Protein AF-A0A8C5NUH7-F1 (afdb_monomer_lite)

Foldseek 3Di:
DDDDDDDDDDDDDDDPPPPPDPPPPPPPVPDLLLPDDLCPDPQNVVLVVCVVVVVDPPVVSVVSSVVVVVVSVVVNVVVVVVVVVVVVVVVVVVVVVVVVVVVVVVVPDDPPDPDPVNVVVVVVVVVVVVVVVVVVVVVVVVVVVVVVVVVVVVVVVVVVPPDDPVVVVVVVVVVVVVVVVVVVVVVVVVVVVVVVVVVVVVVVVVVVVVVVVVVVVVVVVVVVVVVVVVVVVVVVVVVVVVVVVVVVVVVVVVVVVVVVVVVVVVVVVVVVVVVVVVVVVVVVVVVVVVVVVVVVVVVVVVVVVVVVVVVVVVVVVVVVVVVVVVVVVVVVPPPDDD

Radius of gyration: 96.92 Å; chains: 1; bounding box: 195×81×265 Å

pLDDT: mean 84.75, std 18.51, range [33.38, 98.69]

Organism: Jaculus jaculus (NCBI:txid51337)

Secondary structure (DSSP, 8-state):
--------------------------------GGG--GGGSHHHHHHHHHHHTTSS-HHHHHHHHHHHHHHHHHHHHHHHHHHHHHHHHHHHHHHHHHHHHHHHHHHT-------HHHHHHHHHHHHHHHHHHHHHHHHHHHHHHHHHHHHHHHHHHHHHHSPPHHHHHHHHHHHHHHHHHHHHHHHHHHHHHHHHHHHHHHHHHHHHHHHHHHHHHHHHHHHHHHHHHHHHHHHHHHHHHHHHHHHHHHHHHHHHHHHHHHHHHHHHHHHHHHHHHHHHHHHHHHHHHHHHHHHHHHHHHHHHHHHHHHHHHHHHHHHHHHHHHHHHHHTTTSSS--

Structure (mmCIF, N/CA/C/O backbone):
data_AF-A0A8C5NUH7-F1
#
_entry.id   AF-A0A8C5NUH7-F1
#
loop_
_atom_site.group_PDB
_atom_site.id
_atom_site.type_symbol
_atom_site.label_atom_id
_atom_site.label_alt_id
_atom_site.label_comp_id
_atom_site.label_asym_id
_atom_site.label_entity_id
_atom_site.label_seq_id
_atom_site.pdbx_PDB_ins_code
_atom_site.Cartn_x
_atom_site.Cartn_y
_atom_site.Cartn_z
_atom_site.occupancy
_atom_site.B_iso_or_equiv
_atom_site.auth_seq_id
_atom_site.auth_comp_id
_atom_site.auth_asym_id
_atom_site.auth_atom_id
_atom_site.pdbx_PDB_model_num
ATOM 1 N N . MET A 1 1 ? -2.726 -20.040 102.439 1.00 45.94 1 MET A N 1
ATOM 2 C CA . MET A 1 1 ? -2.794 -19.223 101.218 1.00 45.94 1 MET A CA 1
ATOM 3 C C . MET A 1 1 ? -3.930 -18.245 101.456 1.00 45.94 1 MET A C 1
ATOM 5 O O . MET A 1 1 ? -5.067 -18.562 101.140 1.00 45.94 1 MET A O 1
ATOM 9 N N . GLU A 1 2 ? -3.736 -17.237 102.312 1.00 37.62 2 GLU A N 1
ATOM 10 C CA . GLU A 1 2 ? -2.794 -16.104 102.116 1.00 37.62 2 GLU A CA 1
ATOM 11 C C . GLU A 1 2 ? -3.081 -15.463 100.748 1.00 37.62 2 GLU A C 1
ATOM 13 O O . GLU A 1 2 ? -3.094 -16.167 99.745 1.00 37.62 2 GLU A O 1
ATOM 18 N N . ASP A 1 3 ? -3.327 -14.172 100.595 1.00 36.41 3 ASP A N 1
ATOM 19 C CA . ASP A 1 3 ? -3.172 -13.043 101.505 1.00 36.41 3 ASP A CA 1
ATOM 20 C C . ASP A 1 3 ? -3.821 -11.828 100.797 1.00 36.41 3 ASP A C 1
ATOM 22 O O . ASP A 1 3 ? -3.858 -11.783 99.570 1.00 36.41 3 ASP A O 1
ATOM 26 N N . SER A 1 4 ? -4.481 -10.935 101.542 1.00 37.41 4 SER A N 1
ATOM 27 C CA . SER A 1 4 ? -3.961 -9.587 101.858 1.00 37.41 4 SER A CA 1
ATOM 28 C C . SER A 1 4 ? -4.344 -8.555 100.775 1.00 37.41 4 SER A C 1
ATOM 30 O O . SER A 1 4 ? -3.890 -8.623 99.640 1.00 37.41 4 SER A O 1
ATOM 32 N N . ASN A 1 5 ? -5.393 -7.759 101.012 1.00 38.44 5 ASN A N 1
ATOM 33 C CA . ASN A 1 5 ? -5.427 -6.488 101.773 1.00 38.44 5 ASN A CA 1
ATOM 34 C C . ASN A 1 5 ? -5.249 -5.298 100.815 1.00 38.44 5 ASN A C 1
ATOM 36 O O . ASN A 1 5 ? -4.296 -5.244 100.048 1.00 38.44 5 ASN A O 1
ATOM 40 N N . THR A 1 6 ? -6.319 -4.522 100.634 1.00 34.53 6 THR A N 1
ATOM 41 C CA . THR A 1 6 ? -6.622 -3.233 101.301 1.00 34.53 6 THR A CA 1
ATOM 42 C C . THR A 1 6 ? -5.971 -2.065 100.596 1.00 34.53 6 THR A C 1
ATOM 44 O O . THR A 1 6 ? -4.759 -2.054 100.428 1.00 34.53 6 THR A O 1
ATOM 47 N N . ASP A 1 7 ? -6.814 -1.099 100.239 1.00 34.81 7 ASP A N 1
ATOM 48 C CA . ASP A 1 7 ? -6.758 0.312 100.657 1.00 34.81 7 ASP A CA 1
ATOM 49 C C . ASP A 1 7 ? -7.167 1.221 99.502 1.00 34.81 7 ASP A C 1
ATOM 51 O O . ASP A 1 7 ? -6.790 0.981 98.361 1.00 34.81 7 ASP A O 1
ATOM 55 N N . THR A 1 8 ? -7.906 2.307 99.669 1.00 34.53 8 THR A N 1
ATOM 56 C CA . THR A 1 8 ? -8.805 2.886 100.685 1.00 34.53 8 THR A CA 1
ATOM 57 C C . THR A 1 8 ? -9.448 4.060 99.921 1.00 34.53 8 THR A C 1
ATOM 59 O O . THR A 1 8 ? -8.868 4.506 98.936 1.00 34.53 8 THR A O 1
ATOM 62 N N . GLU A 1 9 ? -10.565 4.601 100.424 1.00 33.91 9 GLU A N 1
ATOM 63 C CA . GLU A 1 9 ? -10.919 6.037 100.325 1.00 33.91 9 GLU A CA 1
ATOM 64 C C . GLU A 1 9 ? -11.124 6.643 98.905 1.00 33.91 9 GLU A C 1
ATOM 66 O O . GLU A 1 9 ? -10.276 6.581 98.030 1.00 33.91 9 GLU A O 1
ATOM 71 N N . LYS A 1 10 ? -12.199 7.351 98.563 1.00 34.75 10 LYS A N 1
ATOM 72 C CA . LYS A 1 10 ? -13.024 8.295 99.321 1.00 34.75 10 LYS A CA 1
ATOM 73 C C . LYS A 1 10 ? -14.224 8.670 98.437 1.00 34.75 10 LYS A C 1
ATOM 75 O O . LYS A 1 10 ? -14.074 8.780 97.222 1.00 34.75 10 LYS A O 1
ATOM 80 N N . GLU A 1 11 ? -15.384 8.855 99.057 1.00 38.62 11 GLU A N 1
ATOM 81 C CA . GLU A 1 11 ? -16.505 9.621 98.504 1.00 38.62 11 GLU A CA 1
ATOM 82 C C . GLU A 1 11 ? -16.036 11.042 98.183 1.00 38.62 11 GLU A C 1
ATOM 84 O O . GLU A 1 11 ? -15.320 11.589 99.014 1.00 38.62 11 GLU A O 1
ATOM 89 N N . GLU A 1 12 ? -16.471 11.626 97.063 1.00 33.38 12 GLU A N 1
ATOM 90 C CA . GLU A 1 12 ? -17.045 12.980 97.024 1.00 33.38 12 GLU A CA 1
ATOM 91 C C . GLU A 1 12 ? -18.089 13.016 95.891 1.00 33.38 12 GLU A C 1
ATOM 93 O O . GLU A 1 12 ? -17.820 12.628 94.751 1.00 33.38 12 GLU A O 1
ATOM 98 N N . GLU A 1 13 ? -19.316 13.397 96.252 1.00 39.12 13 GLU A N 1
ATOM 99 C CA . GLU A 1 13 ? -20.317 13.913 95.324 1.00 39.12 13 GLU A CA 1
ATOM 100 C C . GLU A 1 13 ? -19.759 15.194 94.705 1.00 39.12 13 GLU A C 1
ATOM 102 O O . GLU A 1 13 ? -19.325 16.070 95.444 1.00 39.12 13 GLU A O 1
ATOM 107 N N . ASP A 1 14 ? -19.827 15.338 93.385 1.00 33.84 14 ASP A N 1
ATOM 108 C CA . ASP A 1 14 ? -19.847 16.669 92.791 1.00 33.84 14 ASP A CA 1
ATOM 109 C C . ASP A 1 14 ? -20.706 16.673 91.528 1.00 33.84 14 ASP A C 1
ATOM 111 O O . ASP A 1 14 ? -20.535 15.887 90.592 1.00 33.84 14 ASP A O 1
ATOM 115 N N . GLU A 1 15 ? -21.693 17.565 91.563 1.00 39.12 15 GLU A N 1
ATOM 116 C CA . GLU A 1 15 ? -22.580 17.933 90.475 1.00 39.12 15 GLU A CA 1
ATOM 117 C C . GLU A 1 15 ? -21.756 18.399 89.271 1.00 39.12 15 GLU A C 1
ATOM 119 O O . GLU A 1 15 ? -21.342 19.559 89.186 1.00 39.12 15 GLU A O 1
ATOM 124 N N . GLU A 1 16 ? -21.555 17.523 88.289 1.00 37.03 16 GLU A N 1
ATOM 125 C CA . GLU A 1 16 ? -20.981 17.937 87.015 1.00 37.03 16 GLU A CA 1
ATOM 126 C C . GLU A 1 16 ? -22.065 18.658 86.200 1.00 37.03 16 GLU A C 1
ATOM 128 O O . GLU A 1 16 ? -22.757 18.105 85.342 1.00 37.03 16 GLU A O 1
ATOM 133 N N . LYS A 1 17 ? -22.230 19.948 86.520 1.00 38.00 17 LYS A N 1
ATOM 134 C CA . LYS A 1 17 ? -22.726 20.962 85.595 1.00 38.00 17 LYS A CA 1
ATOM 135 C C . LYS A 1 17 ? -21.924 20.815 84.309 1.00 38.00 17 LYS A C 1
ATOM 137 O O . LYS A 1 17 ? -20.798 21.294 84.211 1.00 38.00 17 LYS A O 1
ATOM 142 N N . THR A 1 18 ? -22.502 20.167 83.305 1.00 34.12 18 THR A N 1
ATOM 143 C CA . THR A 1 18 ? -22.013 20.303 81.938 1.00 34.12 18 THR A CA 1
ATOM 144 C C . THR A 1 18 ? -22.311 21.726 81.492 1.00 34.12 18 THR A C 1
ATOM 146 O O . THR A 1 18 ? -23.368 22.012 80.927 1.00 34.12 18 THR A O 1
ATOM 149 N N . ASP A 1 19 ? -21.371 22.617 81.800 1.00 36.16 19 ASP A N 1
ATOM 150 C CA . ASP A 1 19 ? -21.163 23.890 81.133 1.00 36.16 19 ASP A CA 1
ATOM 151 C C . ASP A 1 19 ? -21.037 23.601 79.635 1.00 36.16 19 ASP A C 1
ATOM 153 O O . ASP A 1 19 ? -19.973 23.252 79.120 1.00 36.16 19 ASP A O 1
ATOM 157 N N . ILE A 1 20 ? -22.155 23.705 78.916 1.00 42.84 20 ILE A N 1
ATOM 158 C CA . ILE A 1 20 ? -22.116 23.843 77.467 1.00 42.84 20 ILE A CA 1
ATOM 159 C C . ILE A 1 20 ? -21.407 25.180 77.234 1.00 42.84 20 ILE A C 1
ATOM 161 O O . ILE A 1 20 ? -21.936 26.215 77.653 1.00 42.84 20 ILE A O 1
ATOM 165 N N . PRO A 1 21 ? -20.212 25.199 76.617 1.00 40.91 21 PRO A N 1
ATOM 166 C CA . PRO A 1 21 ? -19.517 26.449 76.369 1.00 40.91 21 PRO A CA 1
ATOM 167 C C . PRO A 1 21 ? -20.448 27.345 75.545 1.00 40.91 21 PRO A C 1
ATOM 169 O O . PRO A 1 21 ? -21.050 26.851 74.583 1.00 40.91 21 PRO A O 1
ATOM 172 N N . PRO A 1 22 ? -20.604 28.637 75.893 1.00 43.34 22 PRO A N 1
ATOM 173 C CA . PRO A 1 22 ? -21.410 29.533 75.088 1.00 43.34 22 PRO A CA 1
ATOM 174 C C . PRO A 1 22 ? -20.815 29.496 73.687 1.00 43.34 22 PRO A C 1
ATOM 176 O O . PRO A 1 22 ? -19.633 29.803 73.505 1.00 43.34 22 PRO A O 1
ATOM 179 N N . ALA A 1 23 ? -21.621 29.035 72.724 1.00 37.88 23 ALA A N 1
ATOM 180 C CA . ALA A 1 23 ? -21.264 29.039 71.321 1.00 37.88 23 ALA A CA 1
ATOM 181 C C . ALA A 1 23 ? -20.739 30.439 71.027 1.00 37.88 23 ALA A C 1
ATOM 183 O O . ALA A 1 23 ? -21.463 31.430 71.140 1.00 37.88 23 ALA A O 1
ATOM 184 N N . THR A 1 24 ? -19.438 30.514 70.773 1.00 39.16 24 THR A N 1
ATOM 185 C CA . THR A 1 24 ? -18.743 31.748 70.463 1.00 39.16 24 THR A CA 1
ATOM 186 C C . THR A 1 24 ? -19.304 32.168 69.118 1.00 39.16 24 THR A C 1
ATOM 188 O O . THR A 1 24 ? -18.844 31.717 68.073 1.00 39.16 24 THR A O 1
ATOM 191 N N . MET A 1 25 ? -20.381 32.956 69.153 1.00 37.78 25 MET A N 1
ATOM 192 C CA . MET A 1 25 ? -20.888 33.672 67.995 1.00 37.78 25 MET A CA 1
ATOM 193 C C . MET A 1 25 ? -19.679 34.416 67.438 1.00 37.78 25 MET A C 1
ATOM 195 O O . MET A 1 25 ? -19.097 35.226 68.169 1.00 37.78 25 MET A O 1
ATOM 199 N N . PRO A 1 26 ? -19.224 34.113 66.213 1.00 36.00 26 PRO A N 1
ATOM 200 C CA . PRO A 1 26 ? -18.152 34.886 65.635 1.00 36.00 26 PRO A CA 1
ATOM 201 C C . PRO A 1 26 ? -18.650 36.327 65.610 1.00 36.00 26 PRO A C 1
ATOM 203 O O . PRO A 1 26 ? -19.679 36.623 65.003 1.00 36.00 26 PRO A O 1
ATOM 206 N N . THR A 1 27 ? -17.949 37.213 66.319 1.00 39.84 27 THR A N 1
ATOM 207 C CA . THR A 1 27 ? -18.144 38.659 66.232 1.00 39.84 27 THR A CA 1
ATOM 208 C C . THR A 1 27 ? -17.677 39.088 64.847 1.00 39.84 27 THR A C 1
ATOM 210 O O . THR A 1 27 ? -16.617 39.682 64.665 1.00 39.84 27 THR A O 1
ATOM 213 N N . ILE A 1 28 ? -18.443 38.706 63.832 1.00 42.41 28 ILE A N 1
ATOM 214 C CA . ILE A 1 28 ? -18.347 39.270 62.508 1.00 42.41 28 ILE A CA 1
ATOM 215 C C . ILE A 1 28 ? -18.935 40.658 62.703 1.00 42.41 28 ILE A C 1
ATOM 217 O O . ILE A 1 28 ? -20.102 40.812 63.061 1.00 42.41 28 ILE A O 1
ATOM 221 N N . HIS A 1 29 ? -18.106 41.680 62.543 1.00 45.94 29 HIS A N 1
ATOM 222 C CA . HIS A 1 29 ? -18.577 43.050 62.449 1.00 45.94 29 HIS A CA 1
ATOM 223 C C . HIS A 1 29 ? -19.319 43.177 61.104 1.00 45.94 29 HIS A C 1
ATOM 225 O O . HIS A 1 29 ? -18.789 43.713 60.135 1.00 45.94 29 HIS A O 1
ATOM 231 N N . ILE A 1 30 ? -20.505 42.562 61.017 1.00 57.06 30 ILE A N 1
ATOM 232 C CA . ILE A 1 30 ? -21.406 42.639 59.873 1.00 57.06 30 ILE A CA 1
ATOM 233 C C . ILE A 1 30 ? -21.963 44.048 59.936 1.00 57.06 30 ILE A C 1
ATOM 235 O O . ILE A 1 30 ? -22.745 44.386 60.823 1.00 57.06 30 ILE A O 1
ATOM 239 N N . GLN A 1 31 ? -21.480 44.904 59.044 1.00 62.91 31 GLN A N 1
ATOM 240 C CA . GLN A 1 31 ? -22.155 46.163 58.791 1.00 62.91 31 GLN A CA 1
ATOM 241 C C . GLN A 1 31 ? -23.569 45.820 58.324 1.00 62.91 31 GLN A C 1
ATOM 243 O O . GLN A 1 31 ? -23.744 44.942 57.480 1.00 62.91 31 GLN A O 1
ATOM 248 N N . ASP A 1 32 ? -24.572 46.459 58.917 1.00 70.19 32 ASP A N 1
ATOM 249 C CA . ASP A 1 32 ? -25.961 46.252 58.532 1.00 70.19 32 ASP A CA 1
ATOM 250 C C . ASP A 1 32 ? -26.156 46.799 57.111 1.00 70.19 32 ASP A C 1
ATOM 252 O O . ASP A 1 32 ? -26.265 48.012 56.900 1.00 70.19 32 ASP A O 1
ATOM 256 N N . GLU A 1 33 ? -26.130 45.899 56.125 1.00 68.38 33 GLU A N 1
ATOM 257 C CA . GLU A 1 33 ? -26.167 46.252 54.703 1.00 68.38 33 GLU A CA 1
ATOM 258 C C . GLU A 1 33 ? -27.491 46.936 54.333 1.00 68.38 33 GLU A C 1
ATOM 260 O O . GLU A 1 33 ? -27.561 47.673 53.355 1.00 68.38 33 GLU A O 1
ATOM 265 N N . ARG A 1 34 ? -28.526 46.822 55.179 1.00 70.50 34 ARG A N 1
ATOM 266 C CA . ARG A 1 34 ? -29.819 47.505 55.001 1.00 70.50 34 ARG A CA 1
ATOM 267 C C . ARG A 1 34 ? -29.711 49.031 54.981 1.00 70.50 34 ARG A C 1
ATOM 269 O O . ARG A 1 34 ? -30.614 49.683 54.462 1.00 70.50 34 ARG A O 1
ATOM 276 N N . PHE A 1 35 ? -28.634 49.606 55.523 1.00 73.38 35 PHE A N 1
ATOM 277 C CA . PHE A 1 35 ? -28.429 51.058 55.602 1.00 73.38 35 PHE A CA 1
ATOM 278 C C . PHE A 1 35 ? -27.319 51.585 54.677 1.00 73.38 35 PHE A C 1
ATOM 280 O O . PHE A 1 35 ? -26.957 52.760 54.763 1.00 73.38 35 PHE A O 1
ATOM 287 N N . VAL A 1 36 ? -26.769 50.751 53.788 1.00 78.50 36 VAL A N 1
ATOM 288 C CA . VAL A 1 36 ? -25.650 51.134 52.914 1.00 78.50 36 VAL A CA 1
ATOM 289 C C . VAL A 1 36 ? -26.148 51.828 51.639 1.00 78.50 36 VAL A C 1
ATOM 291 O O . VAL A 1 36 ? -27.002 51.325 50.910 1.00 78.50 36 VAL A O 1
ATOM 294 N N . VAL A 1 37 ? -25.578 52.997 51.324 1.00 79.50 37 VAL A N 1
ATOM 295 C CA . VAL A 1 37 ? -25.870 53.734 50.084 1.00 79.50 37 VAL A CA 1
ATOM 296 C C . VAL A 1 37 ? -25.017 53.177 48.940 1.00 79.50 37 VAL A C 1
ATOM 298 O O . VAL A 1 37 ? -23.812 53.418 48.865 1.00 79.50 37 VAL A O 1
ATOM 301 N N . LEU A 1 38 ? -25.649 52.462 48.002 1.00 79.50 38 LEU A N 1
ATOM 302 C CA . LEU A 1 38 ? -24.975 51.751 46.902 1.00 79.50 38 LEU A CA 1
ATOM 303 C C . LEU A 1 38 ? -23.981 52.606 46.096 1.00 79.50 38 LEU A C 1
ATOM 305 O O . LEU A 1 38 ? -22.930 52.104 45.699 1.00 79.50 38 LEU A O 1
ATOM 309 N N . SER A 1 39 ? -24.269 53.891 45.860 1.00 76.19 39 SER A N 1
ATOM 310 C CA . SER A 1 39 ? -23.401 54.790 45.080 1.00 76.19 39 SER A CA 1
ATOM 311 C C . SER A 1 39 ? -22.081 55.142 45.762 1.00 76.19 39 SER A C 1
ATOM 313 O O . SER A 1 39 ? -21.125 55.498 45.074 1.00 76.19 39 SER A O 1
ATOM 315 N N . GLU A 1 40 ? -22.030 55.037 47.087 1.00 81.38 40 GLU A N 1
ATOM 316 C CA . GLU A 1 40 ? -20.859 55.346 47.915 1.00 81.38 40 GLU A CA 1
ATOM 317 C C . GLU A 1 40 ? -20.056 54.086 48.254 1.00 81.38 40 GLU A C 1
ATOM 319 O O . GLU A 1 40 ? -19.001 54.154 48.885 1.00 81.38 40 GLU A O 1
ATOM 324 N N . THR A 1 41 ? -20.523 52.920 47.799 1.00 84.69 41 THR A N 1
ATOM 325 C CA . THR A 1 41 ? -19.810 51.668 48.027 1.00 84.69 41 THR A CA 1
ATOM 326 C C . THR A 1 41 ? -18.469 51.669 47.288 1.00 84.69 41 THR A C 1
ATOM 328 O O . THR A 1 41 ? -18.390 52.091 46.124 1.00 84.69 41 THR A O 1
ATOM 331 N N . PRO A 1 42 ? -17.402 51.121 47.902 1.00 84.50 42 PRO A N 1
ATOM 332 C CA . PRO A 1 42 ? -16.099 50.991 47.251 1.00 84.50 42 PRO A CA 1
ATOM 333 C C . PRO A 1 42 ? -16.176 50.286 45.889 1.00 84.50 42 PRO A C 1
ATOM 335 O O . PRO A 1 42 ? -15.430 50.615 44.966 1.00 84.50 42 PRO A O 1
ATOM 338 N N . ALA A 1 43 ? -17.122 49.352 45.736 1.00 85.06 43 ALA A N 1
ATOM 339 C CA . ALA A 1 43 ? -17.384 48.653 44.485 1.00 85.06 43 ALA A CA 1
ATOM 340 C C . ALA A 1 43 ? -17.884 49.600 43.378 1.00 85.06 43 ALA A C 1
ATOM 342 O O . ALA A 1 43 ? -17.342 49.586 42.272 1.00 85.06 43 ALA A O 1
ATOM 343 N N . PHE A 1 44 ? -18.871 50.459 43.660 1.00 87.25 44 PHE A N 1
ATOM 344 C CA . PHE A 1 44 ? -19.383 51.423 42.680 1.00 87.25 44 PHE A CA 1
ATOM 345 C C . PHE A 1 44 ? -18.350 52.498 42.328 1.00 87.25 44 PHE A C 1
ATOM 347 O O . PHE A 1 44 ? -18.224 52.849 41.151 1.00 87.25 44 PHE A O 1
ATOM 354 N N . ILE A 1 45 ? -17.584 52.981 43.313 1.00 88.00 45 ILE A N 1
ATOM 355 C CA . ILE A 1 45 ? -16.503 53.958 43.106 1.00 88.00 45 ILE A CA 1
ATOM 356 C C . ILE A 1 45 ? -15.417 53.364 42.196 1.00 88.00 45 ILE A C 1
ATOM 358 O O . ILE A 1 45 ? -15.073 53.961 41.175 1.00 88.00 45 ILE A O 1
ATOM 362 N N . CYS A 1 46 ? -14.950 52.145 42.484 1.00 87.25 46 CYS A N 1
ATOM 363 C CA . CYS A 1 46 ? -13.942 51.459 41.673 1.00 87.25 46 CYS A CA 1
ATOM 364 C C . CYS A 1 46 ? -14.422 51.208 40.231 1.00 87.25 46 CYS A C 1
ATOM 366 O O . CYS A 1 46 ? -13.685 51.444 39.271 1.00 87.25 46 CYS A O 1
ATOM 368 N N . LEU A 1 47 ? -15.683 50.800 40.048 1.00 88.31 47 LEU A N 1
ATOM 369 C CA . LEU A 1 47 ? -16.266 50.604 38.716 1.00 88.31 47 LEU A CA 1
ATOM 370 C C . LEU A 1 47 ? -16.345 51.912 37.912 1.00 88.31 47 LEU A C 1
ATOM 372 O O . LEU A 1 47 ? -16.049 51.904 36.715 1.00 88.31 47 LEU A O 1
ATOM 376 N N . ASN A 1 48 ? -16.692 53.030 38.558 1.00 87.38 48 ASN A N 1
ATOM 377 C CA . ASN A 1 48 ? -16.676 54.357 37.933 1.00 87.38 48 ASN A CA 1
ATOM 378 C C . ASN A 1 48 ? -15.262 54.770 37.502 1.00 87.38 48 ASN A C 1
ATOM 380 O O . ASN A 1 48 ? -15.073 55.252 36.384 1.00 87.38 48 ASN A O 1
ATOM 384 N N . GLU A 1 49 ? -14.257 54.551 38.354 1.00 89.69 49 GLU A N 1
ATOM 385 C CA . GLU A 1 49 ? -12.864 54.863 38.026 1.00 89.69 49 GLU A CA 1
ATOM 386 C C . GLU A 1 49 ? -12.322 54.036 36.856 1.00 89.69 49 GLU A C 1
ATOM 388 O O . GLU A 1 49 ? -11.604 54.559 36.001 1.00 89.69 49 GLU A O 1
ATOM 393 N N . LEU A 1 50 ? -12.636 52.738 36.808 1.00 87.69 50 LEU A N 1
ATOM 394 C CA . LEU A 1 50 ? -12.196 51.852 35.727 1.00 87.69 50 LEU A CA 1
ATOM 395 C C . LEU A 1 50 ? -12.795 52.261 34.378 1.00 87.69 50 LEU A C 1
ATOM 397 O O . LEU A 1 50 ? -12.102 52.185 33.359 1.00 87.69 50 LEU A O 1
ATOM 401 N N . TYR A 1 51 ? -14.046 52.726 34.379 1.00 88.31 51 TYR A N 1
ATOM 402 C CA . TYR A 1 51 ? -14.679 53.310 33.200 1.00 88.31 51 TYR A CA 1
ATOM 403 C C . TYR A 1 51 ? -14.010 54.632 32.794 1.00 88.31 51 TYR A C 1
ATOM 405 O O . TYR A 1 51 ? -13.635 54.786 31.635 1.00 88.31 51 TYR A O 1
ATOM 413 N N . ALA A 1 52 ? -13.767 55.547 33.742 1.00 89.00 52 ALA A N 1
ATOM 414 C CA . ALA A 1 52 ? -13.098 56.825 33.473 1.00 89.00 52 ALA A CA 1
ATOM 415 C C . ALA A 1 52 ? -11.675 56.652 32.902 1.00 89.00 52 ALA A C 1
ATOM 417 O O . ALA A 1 52 ? -11.247 57.423 32.048 1.00 89.00 52 ALA A O 1
ATOM 418 N N . LYS A 1 53 ? -10.955 55.603 33.325 1.00 89.06 53 LYS A N 1
ATOM 419 C CA . LYS A 1 53 ? -9.628 55.216 32.804 1.00 89.06 53 LYS A CA 1
ATOM 420 C C . LYS A 1 53 ? -9.690 54.481 31.449 1.00 89.06 53 LYS A C 1
ATOM 422 O O . LYS A 1 53 ? -8.651 54.051 30.956 1.00 89.06 53 LYS A O 1
ATOM 427 N N . GLY A 1 54 ? -10.881 54.275 30.876 1.00 83.31 54 GLY A N 1
ATOM 428 C CA . GLY A 1 54 ? -11.097 53.576 29.603 1.00 83.31 54 GLY A CA 1
ATOM 429 C C . GLY A 1 54 ? -10.832 52.065 29.641 1.00 83.31 54 GLY A C 1
ATOM 430 O O . GLY A 1 54 ? -10.794 51.427 28.593 1.00 83.31 54 GLY A O 1
ATOM 431 N N . LYS A 1 55 ? -10.638 51.473 30.831 1.00 87.81 55 LYS A N 1
ATOM 432 C CA . LYS A 1 55 ? -10.284 50.048 30.985 1.00 87.81 55 LYS A CA 1
ATOM 433 C C . LYS A 1 55 ? -11.469 49.110 30.773 1.00 87.81 55 LYS A C 1
ATOM 435 O O . LYS A 1 55 ? -11.265 47.939 30.465 1.00 87.81 55 LYS A O 1
ATOM 440 N N . ILE A 1 56 ? -12.691 49.606 30.962 1.00 88.38 56 ILE A N 1
ATOM 441 C CA . ILE A 1 56 ? -13.923 48.855 30.721 1.00 88.38 56 ILE A CA 1
ATOM 442 C C . ILE A 1 56 ? -14.911 49.694 29.902 1.00 88.38 56 ILE A C 1
ATOM 444 O O . ILE A 1 56 ? -15.020 50.900 30.128 1.00 88.38 56 ILE A O 1
ATOM 448 N N . PRO A 1 57 ? -15.662 49.078 28.975 1.00 89.94 57 PRO A N 1
ATOM 449 C CA . PRO A 1 57 ? -16.741 49.759 28.272 1.00 89.94 57 PRO A CA 1
ATOM 450 C C . PRO A 1 57 ? -17.921 50.044 29.214 1.00 89.94 57 PRO A C 1
ATOM 452 O O . PRO A 1 57 ? -18.179 49.297 30.162 1.00 89.94 57 PRO A O 1
ATOM 455 N N . GLY A 1 58 ? -18.679 51.109 28.933 1.00 87.88 58 GLY A N 1
ATOM 456 C CA . GLY A 1 58 ? -19.795 51.556 29.781 1.00 87.88 58 GLY A CA 1
ATOM 457 C C . GLY A 1 58 ? -20.903 50.512 29.954 1.00 87.88 58 GLY A C 1
ATOM 458 O O . GLY A 1 58 ? -21.464 50.386 31.039 1.00 87.88 58 GLY A O 1
ATOM 459 N N . THR A 1 59 ? -21.152 49.690 28.929 1.00 88.31 59 THR A N 1
ATOM 460 C CA . THR A 1 59 ? -22.083 48.550 29.000 1.00 88.31 59 THR A CA 1
ATOM 461 C C . THR A 1 59 ? -21.653 47.529 30.053 1.00 88.31 59 THR A C 1
ATOM 463 O O . THR A 1 59 ? -22.480 47.061 30.833 1.00 88.31 59 THR A O 1
ATOM 466 N N . ARG A 1 60 ? -20.348 47.240 30.147 1.00 87.31 60 ARG A N 1
ATOM 467 C CA . ARG A 1 60 ? -19.797 46.312 31.142 1.00 87.31 60 ARG A CA 1
ATOM 468 C C . ARG A 1 60 ? -19.808 46.900 32.552 1.00 87.31 60 ARG A C 1
ATOM 470 O O . ARG A 1 60 ? -20.062 46.169 33.505 1.00 87.31 60 ARG A O 1
ATOM 477 N N . MET A 1 61 ? -19.576 48.206 32.696 1.00 91.44 61 MET A N 1
ATOM 478 C CA . MET A 1 61 ? -19.728 48.902 33.980 1.00 91.44 61 MET A CA 1
ATOM 479 C C . MET A 1 61 ? -21.178 48.834 34.480 1.00 91.44 61 MET A C 1
ATOM 481 O O . MET A 1 61 ? -21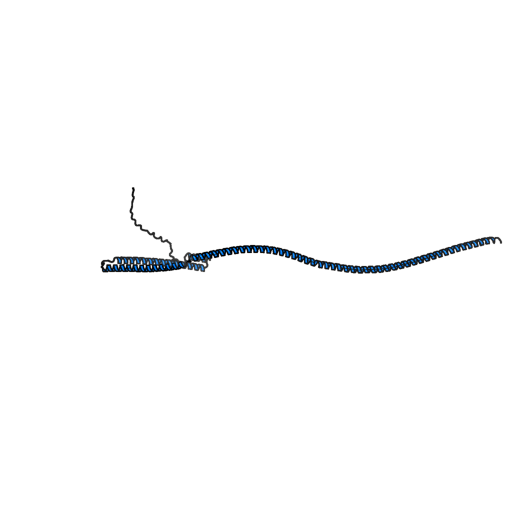.404 48.507 35.643 1.00 91.44 61 MET A O 1
ATOM 485 N N . ALA A 1 62 ? -22.154 49.121 33.612 1.00 88.56 62 ALA A N 1
ATOM 486 C CA . ALA A 1 62 ? -23.572 49.066 33.959 1.00 88.56 62 ALA A CA 1
ATOM 487 C C . ALA A 1 62 ? -24.003 47.648 34.366 1.00 88.56 62 ALA A C 1
ATOM 489 O O . ALA A 1 62 ? -24.669 47.483 35.384 1.00 88.56 62 ALA A O 1
ATOM 490 N N . GLU A 1 63 ? -23.554 46.623 33.634 1.00 91.50 63 GLU A N 1
ATOM 491 C CA . GLU A 1 63 ? -23.809 45.219 33.977 1.00 91.50 63 GLU A CA 1
ATOM 492 C C . GLU A 1 63 ? -23.238 44.847 35.358 1.00 91.50 63 GLU A C 1
ATOM 494 O O . GLU A 1 63 ? -23.919 44.209 36.158 1.00 91.50 63 GLU A O 1
ATOM 499 N N . LEU A 1 64 ? -22.002 45.256 35.668 1.00 90.94 64 LEU A N 1
ATOM 500 C CA . LEU A 1 64 ? -21.373 44.967 36.963 1.00 90.94 64 LEU A CA 1
ATOM 501 C C . LEU A 1 64 ? -22.050 45.710 38.120 1.00 90.94 64 LEU A C 1
ATOM 503 O O . LEU A 1 64 ? -22.255 45.119 39.178 1.00 90.94 64 LEU A O 1
ATOM 507 N N . LYS A 1 65 ? -22.458 46.966 37.910 1.00 92.50 65 LYS A N 1
ATOM 508 C CA . LYS A 1 65 ? -23.253 47.716 38.891 1.00 92.50 65 LYS A CA 1
ATOM 509 C C . LYS A 1 65 ? -24.611 47.069 39.142 1.00 92.50 65 LYS A C 1
ATOM 511 O O . LYS A 1 65 ? -25.007 46.951 40.295 1.00 92.50 65 LYS A O 1
ATOM 516 N N . ALA A 1 66 ? -25.289 46.607 38.091 1.00 90.25 66 ALA A N 1
ATOM 517 C CA . ALA A 1 66 ? -26.559 45.898 38.219 1.00 90.25 66 ALA A CA 1
ATOM 518 C C . ALA A 1 66 ? -26.401 44.584 39.001 1.00 90.25 66 ALA A C 1
ATOM 520 O O . ALA A 1 66 ? -27.199 44.301 39.888 1.00 90.25 66 ALA A O 1
ATOM 521 N N . LYS A 1 67 ? -25.337 43.810 38.735 1.00 91.75 67 LYS A N 1
ATOM 522 C CA . LYS A 1 67 ? -25.032 42.584 39.495 1.00 91.75 67 LYS A CA 1
ATOM 523 C C . LYS A 1 67 ? -24.742 42.863 40.967 1.00 91.75 67 LYS A C 1
ATOM 525 O O . LYS A 1 67 ? -25.205 42.117 41.819 1.00 91.75 67 LYS A O 1
ATOM 530 N N . TYR A 1 68 ? -23.987 43.919 41.263 1.00 91.44 68 TYR A N 1
ATOM 531 C CA . TYR A 1 68 ? -23.689 44.296 42.643 1.00 91.44 68 TYR A CA 1
ATOM 532 C C . TYR A 1 68 ? -24.936 44.793 43.386 1.00 91.44 68 TYR A C 1
ATOM 534 O O . TYR A 1 68 ? -25.154 44.388 44.521 1.00 91.44 68 TYR A O 1
ATOM 542 N N . ALA A 1 69 ? -25.783 45.604 42.742 1.00 90.50 69 ALA A N 1
ATOM 543 C CA . ALA A 1 69 ? -27.055 46.039 43.320 1.00 90.50 69 ALA A CA 1
ATOM 544 C C . ALA A 1 69 ? -27.974 44.845 43.631 1.00 90.50 69 ALA A C 1
ATOM 546 O O . ALA A 1 69 ? -28.481 44.742 44.739 1.00 90.50 69 ALA A O 1
ATOM 547 N N . LEU A 1 70 ? -28.092 43.887 42.703 1.00 92.75 70 LEU A N 1
ATOM 548 C CA . LEU A 1 70 ? -28.861 42.660 42.930 1.00 92.75 70 LEU A CA 1
ATOM 549 C C . LEU A 1 70 ? -28.325 41.847 44.119 1.00 92.75 70 LEU A C 1
ATOM 551 O O . LEU A 1 70 ? -29.103 41.309 44.906 1.00 92.75 70 LEU A O 1
ATOM 555 N N . LEU A 1 71 ? -26.999 41.740 44.244 1.00 90.56 71 LEU A N 1
ATOM 556 C CA . LEU A 1 71 ? -26.380 41.034 45.363 1.00 90.56 71 LEU A CA 1
ATOM 557 C C . LEU A 1 71 ? -26.701 41.726 46.692 1.00 90.56 71 LEU A C 1
ATOM 559 O O . LEU A 1 71 ? -27.129 41.058 47.625 1.00 90.56 71 LEU A O 1
ATOM 563 N N . HIS A 1 72 ? -26.558 43.048 46.750 1.00 90.75 72 HIS A N 1
ATOM 564 C CA . HIS A 1 72 ? -26.898 43.838 47.928 1.00 90.75 72 HIS A CA 1
ATOM 565 C C . HIS A 1 72 ? -28.375 43.688 48.316 1.00 90.75 72 HIS A C 1
ATOM 567 O O . HIS A 1 72 ? -28.675 43.380 49.463 1.00 90.75 72 HIS A O 1
ATOM 573 N N . ASP A 1 73 ? -29.302 43.807 47.361 1.00 91.75 73 ASP A N 1
ATOM 574 C CA . ASP A 1 73 ? -30.737 43.615 47.615 1.00 91.75 73 ASP A CA 1
ATOM 575 C C . ASP A 1 73 ? -31.033 42.212 48.170 1.00 91.75 73 ASP A C 1
ATOM 577 O O . ASP A 1 73 ? -31.871 42.044 49.058 1.00 91.75 73 ASP A O 1
ATOM 581 N N . THR A 1 74 ? -30.302 41.199 47.693 1.00 91.31 74 THR A N 1
ATOM 582 C CA . THR A 1 74 ? -30.411 39.824 48.198 1.00 91.31 74 THR A CA 1
ATOM 583 C C . THR A 1 74 ? -29.926 39.719 49.645 1.00 91.31 74 THR A C 1
ATOM 585 O O . THR A 1 74 ? -30.591 39.084 50.466 1.00 91.31 74 THR A O 1
ATOM 588 N N . VAL A 1 75 ? -28.797 40.349 49.988 1.00 91.00 75 VAL A N 1
ATOM 589 C CA . VAL A 1 75 ? -28.277 40.349 51.365 1.00 91.00 75 VAL A CA 1
ATOM 590 C C . VAL A 1 75 ? -29.229 41.092 52.300 1.00 91.00 75 VAL A C 1
ATOM 592 O O . VAL A 1 75 ? -29.615 40.541 53.330 1.00 91.00 75 VAL A O 1
ATOM 595 N N . VAL A 1 76 ? -29.700 42.276 51.902 1.00 90.38 76 VAL A N 1
ATOM 596 C CA . VAL A 1 76 ? -30.703 43.062 52.635 1.00 90.38 76 VAL A CA 1
ATOM 597 C C . VAL A 1 76 ? -31.967 42.241 52.885 1.00 90.38 76 VAL A C 1
ATOM 599 O O . VAL A 1 76 ? -32.427 42.167 54.023 1.00 90.38 76 VAL A O 1
ATOM 602 N N . SER A 1 77 ? -32.505 41.571 51.859 1.00 92.25 77 SER A N 1
ATOM 603 C CA . SER A 1 77 ? -33.689 40.711 51.998 1.00 92.25 77 SER A CA 1
ATOM 604 C C . SER A 1 77 ? -33.449 39.503 52.906 1.00 92.25 77 SER A C 1
ATOM 606 O O . SER A 1 77 ? -34.376 39.030 53.564 1.00 92.25 77 SER A O 1
ATOM 608 N N . THR A 1 78 ? -32.228 38.971 52.928 1.00 91.75 78 THR A N 1
ATOM 609 C CA . THR A 1 78 ? -31.878 37.839 53.792 1.00 91.75 78 THR A CA 1
ATOM 610 C C . THR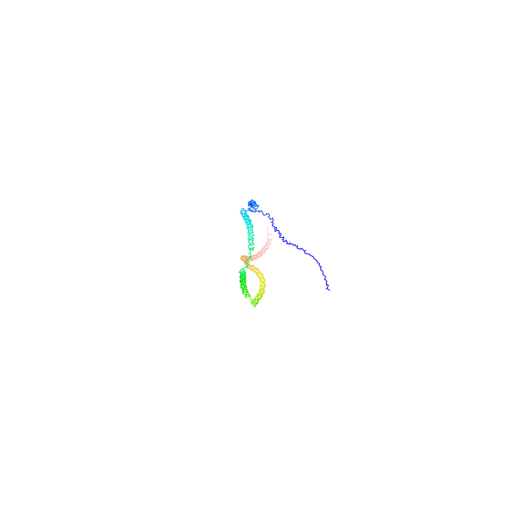 A 1 78 ? -31.809 38.293 55.249 1.00 91.75 78 THR A C 1
ATOM 612 O O . THR A 1 78 ? -32.423 37.670 56.111 1.00 91.75 78 THR A O 1
ATOM 615 N N . GLN A 1 79 ? -31.154 39.425 55.515 1.00 90.94 79 GLN A N 1
ATOM 616 C CA . GLN A 1 79 ? -31.042 40.008 56.855 1.00 90.94 79 GLN A CA 1
ATOM 617 C C . GLN A 1 79 ? -32.406 40.420 57.430 1.00 90.94 79 GLN A C 1
ATOM 619 O O . GLN A 1 79 ? -32.665 40.233 58.619 1.00 90.94 79 GLN A O 1
ATOM 624 N N . THR A 1 80 ? -33.314 40.962 56.609 1.00 90.81 80 THR A N 1
ATOM 625 C CA . THR A 1 80 ? -34.679 41.277 57.063 1.00 90.81 80 THR A CA 1
ATOM 626 C C . THR A 1 80 ? -35.484 40.018 57.384 1.00 90.81 80 THR A C 1
ATOM 628 O O . THR A 1 80 ? -36.156 39.987 58.414 1.00 90.81 80 THR A O 1
ATOM 631 N N . SER A 1 81 ? -35.385 38.972 56.556 1.00 93.31 81 SER A N 1
ATOM 632 C CA . SER A 1 81 ? -36.043 37.685 56.812 1.00 93.31 81 SER A CA 1
ATOM 633 C C . SER A 1 81 ? -35.511 37.001 58.071 1.00 93.31 81 SER A C 1
ATOM 635 O O . SER A 1 81 ? -36.292 36.426 58.826 1.00 93.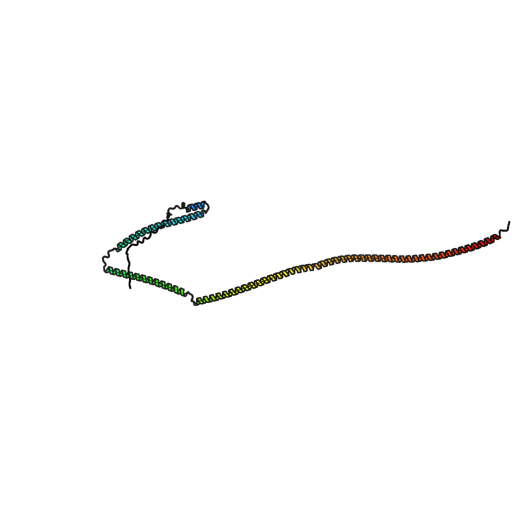31 81 SER A O 1
ATOM 637 N N . GLU A 1 82 ? -34.200 37.049 58.308 1.00 91.75 82 GLU A N 1
ATOM 638 C CA . GLU A 1 82 ? -33.574 36.484 59.506 1.00 91.75 82 GLU A CA 1
ATOM 639 C C . GLU A 1 82 ? -34.106 37.155 60.776 1.00 91.75 82 GLU A C 1
ATOM 641 O O . GLU A 1 82 ? -34.527 36.477 61.713 1.00 91.75 82 GLU A O 1
ATOM 646 N N . LEU A 1 83 ? -34.172 38.489 60.789 1.00 91.50 83 LEU A N 1
ATOM 647 C CA . LEU A 1 83 ? -34.711 39.231 61.929 1.00 91.50 83 LEU A CA 1
ATOM 648 C C . LEU A 1 83 ? -36.181 38.915 62.199 1.00 91.50 83 LEU A C 1
ATOM 650 O O . LEU A 1 83 ? -36.572 38.803 63.360 1.00 91.50 83 LEU A O 1
ATOM 654 N N . GLN A 1 84 ? -36.985 38.741 61.149 1.00 94.62 84 GLN A N 1
ATOM 655 C CA . GLN A 1 84 ? -38.380 38.342 61.302 1.00 94.62 84 GLN A CA 1
ATOM 656 C C . GLN A 1 84 ? -38.496 36.946 61.931 1.00 94.62 84 GLN A C 1
ATOM 658 O O . GLN A 1 84 ? -39.230 36.774 62.901 1.00 94.62 84 GLN A O 1
ATOM 663 N N . LEU A 1 85 ? -37.718 35.974 61.446 1.00 94.25 85 LEU A N 1
ATOM 664 C CA . LEU A 1 85 ? -37.707 34.615 61.996 1.00 94.25 85 LEU A CA 1
ATOM 665 C C . LEU A 1 85 ? -37.277 34.584 63.467 1.00 94.25 85 LEU A C 1
ATOM 667 O O . LEU A 1 85 ? -37.857 33.846 64.262 1.00 94.25 85 LEU A O 1
ATOM 671 N N . LEU A 1 86 ? -36.292 35.398 63.850 1.00 94.38 86 LEU A N 1
ATOM 672 C CA . LEU A 1 86 ? -35.870 35.516 65.247 1.00 94.38 86 LEU A CA 1
ATOM 673 C C . LEU A 1 86 ? -36.978 36.093 66.136 1.00 94.38 86 LEU A C 1
ATOM 675 O O . LEU A 1 86 ? -37.154 35.654 67.275 1.00 94.38 86 LEU A O 1
ATOM 679 N N . GLN A 1 87 ? -37.746 37.054 65.622 1.00 94.44 87 GLN A N 1
ATOM 680 C CA . GLN A 1 87 ? -38.870 37.627 66.351 1.00 94.44 87 GLN A CA 1
ATOM 681 C C . GLN A 1 87 ? -40.023 36.625 66.511 1.00 94.44 87 GLN A C 1
ATOM 683 O O . GLN A 1 87 ? -40.566 36.502 67.610 1.00 94.44 87 GLN A O 1
ATOM 688 N N . ASP A 1 88 ? -40.334 35.858 65.466 1.00 94.88 88 ASP A N 1
ATOM 689 C CA . ASP A 1 88 ? -41.344 34.796 65.510 1.00 94.88 88 ASP A CA 1
ATOM 690 C C . ASP A 1 88 ? -40.951 33.684 66.494 1.00 94.88 88 ASP A C 1
ATOM 692 O O . ASP A 1 88 ? -41.761 33.264 67.323 1.00 94.88 88 ASP A O 1
ATOM 696 N N . ALA A 1 89 ? -39.686 33.251 66.474 1.00 94.00 89 ALA A N 1
ATOM 697 C CA . ALA A 1 89 ? -39.171 32.243 67.400 1.00 94.00 89 ALA A CA 1
ATOM 698 C C . ALA A 1 89 ? -39.344 32.662 68.869 1.00 94.00 89 ALA A C 1
ATOM 700 O O . ALA A 1 89 ? -39.731 31.843 69.706 1.00 94.00 89 ALA A O 1
ATOM 701 N N . LYS A 1 90 ? -39.118 33.946 69.180 1.00 95.62 90 LYS A N 1
ATOM 702 C CA . LYS A 1 90 ? -39.343 34.488 70.524 1.00 95.62 90 LYS A CA 1
ATOM 703 C C . LYS A 1 90 ? -40.817 34.399 70.936 1.00 95.62 90 LYS A C 1
ATOM 705 O O . LYS A 1 90 ? -41.109 33.946 72.039 1.00 95.62 90 LYS A O 1
ATOM 710 N N . ILE A 1 91 ? -41.737 34.787 70.050 1.00 96.38 91 ILE A N 1
ATOM 711 C CA . ILE A 1 91 ? -43.184 34.737 70.318 1.00 96.38 91 ILE A CA 1
ATOM 712 C C . ILE A 1 91 ? -43.643 33.292 70.562 1.00 96.38 91 ILE A C 1
ATOM 714 O O . ILE A 1 91 ? -44.398 33.035 71.500 1.00 96.38 91 ILE A O 1
ATOM 718 N N . PHE A 1 92 ? -43.184 32.334 69.752 1.00 95.62 92 PHE A N 1
ATOM 719 C CA . PHE A 1 92 ? -43.566 30.929 69.921 1.00 95.62 92 PHE A CA 1
ATOM 720 C C . PHE A 1 92 ? -43.022 30.314 71.211 1.00 95.62 92 PHE A C 1
ATOM 722 O O . PHE A 1 92 ? -43.733 29.545 71.856 1.00 95.62 92 PHE A O 1
ATOM 729 N N . ALA A 1 93 ? -41.804 30.671 71.623 1.00 94.50 93 ALA A N 1
ATOM 730 C CA . ALA A 1 93 ? -41.247 30.209 72.892 1.00 94.50 93 ALA A CA 1
ATOM 731 C C . ALA A 1 93 ? -42.114 30.652 74.087 1.00 94.50 93 ALA A C 1
ATOM 733 O O . ALA A 1 93 ? -42.470 29.823 74.924 1.00 94.50 93 ALA A O 1
ATOM 734 N N . GLU A 1 94 ? -42.537 31.921 74.112 1.00 95.19 94 GLU A N 1
ATOM 735 C CA . GLU A 1 94 ? -43.430 32.451 75.154 1.00 95.19 94 GLU A CA 1
ATOM 736 C C . GLU A 1 94 ? -44.795 31.731 75.170 1.00 95.19 94 GLU A C 1
ATOM 738 O O . GLU A 1 94 ? -45.351 31.456 76.235 1.00 95.19 94 GLU A O 1
ATOM 743 N N . GLN A 1 95 ? -45.342 31.376 74.002 1.00 95.56 95 GLN A N 1
ATOM 744 C CA . GLN A 1 95 ? -46.610 30.638 73.907 1.00 95.56 95 GLN A CA 1
ATOM 745 C C . GLN A 1 95 ? -46.510 29.203 74.438 1.00 95.56 95 GLN A C 1
ATOM 747 O O . GLN A 1 95 ? -47.427 28.735 75.116 1.00 95.56 95 GLN A O 1
ATOM 752 N N . ILE A 1 96 ? -45.414 28.502 74.138 1.00 94.06 96 ILE A N 1
ATOM 753 C CA . ILE A 1 96 ? -45.187 27.130 74.610 1.00 94.06 96 ILE A CA 1
ATOM 754 C C . ILE A 1 96 ? -45.116 27.101 76.140 1.00 94.06 96 ILE A C 1
ATOM 756 O O . ILE A 1 96 ? -45.771 26.267 76.769 1.00 94.06 96 ILE A O 1
ATOM 760 N N . GLU A 1 97 ? -44.396 28.047 76.746 1.00 93.75 97 GLU A N 1
ATOM 761 C CA . GLU A 1 97 ? -44.270 28.145 78.203 1.00 93.75 97 GLU A CA 1
ATOM 762 C C . GLU A 1 97 ? -45.640 28.342 78.879 1.00 93.75 97 GLU A C 1
ATOM 764 O O . GLU A 1 97 ? -45.982 27.642 79.837 1.00 93.75 97 GLU A O 1
ATOM 769 N N . GLN A 1 98 ? -46.490 29.216 78.326 1.00 93.69 98 GLN A N 1
ATOM 770 C CA . GLN A 1 98 ? -47.852 29.430 78.832 1.00 93.69 98 GLN A CA 1
ATOM 771 C C . GLN A 1 98 ? -48.723 28.168 78.758 1.00 93.69 98 GLN A C 1
ATOM 773 O O . GLN A 1 98 ? -49.477 27.873 79.692 1.00 93.69 98 GLN A O 1
ATOM 778 N N . GLN A 1 99 ? -48.637 27.411 77.661 1.00 90.94 99 GLN A N 1
ATOM 779 C CA . GLN A 1 99 ? -49.398 26.169 77.496 1.00 90.94 99 GLN A CA 1
ATOM 780 C C . GLN A 1 99 ? -48.956 25.097 78.493 1.00 90.94 99 GLN A C 1
ATOM 782 O O . GLN A 1 99 ? -49.797 24.400 79.065 1.00 90.94 99 GLN A O 1
ATOM 787 N N . GLN A 1 100 ? -47.654 24.995 78.750 1.00 89.50 100 GLN A N 1
ATOM 788 C CA . GLN A 1 100 ? -47.104 24.021 79.684 1.00 89.50 100 GLN A CA 1
ATOM 789 C C . GLN A 1 100 ? -47.597 24.263 81.119 1.00 89.50 100 GLN A C 1
ATOM 791 O O . GLN A 1 100 ? -48.047 23.325 81.780 1.00 89.50 100 GLN A O 1
ATOM 796 N N . VAL A 1 101 ? -47.640 25.526 81.560 1.00 88.81 101 VAL A N 1
ATOM 797 C CA . VAL A 1 101 ? -48.215 25.908 82.866 1.00 88.81 101 VAL A CA 1
ATOM 798 C C . VAL A 1 101 ? -49.699 25.531 82.963 1.00 88.81 101 VAL A C 1
ATOM 800 O O . VAL A 1 101 ? -50.171 25.091 84.015 1.00 88.81 101 VAL A O 1
ATOM 803 N N . HIS A 1 102 ? -50.457 25.682 81.875 1.00 85.88 102 HIS A N 1
ATOM 804 C CA . HIS A 1 102 ? -51.873 25.314 81.843 1.00 85.88 102 HIS A CA 1
ATOM 805 C C . HIS A 1 102 ? -52.109 23.806 81.965 1.00 85.88 102 HIS A C 1
ATOM 807 O O . HIS A 1 102 ? -53.038 23.404 82.667 1.00 85.88 102 HIS A O 1
ATOM 813 N N . MET A 1 103 ? -51.286 22.979 81.314 1.00 82.75 103 MET A N 1
ATOM 814 C CA . MET A 1 103 ? -51.390 21.520 81.424 1.00 82.75 103 MET A CA 1
ATOM 815 C C . MET A 1 103 ? -51.089 21.040 82.843 1.00 82.75 103 MET A C 1
ATOM 817 O O . MET A 1 103 ? -51.852 20.245 83.384 1.00 82.75 103 MET A O 1
ATOM 821 N N . GLN A 1 104 ? -50.049 21.585 83.477 1.00 81.44 104 GLN A N 1
ATOM 822 C CA . GLN A 1 104 ? -49.670 21.204 84.837 1.00 81.44 104 GLN A CA 1
ATOM 823 C C . GLN A 1 104 ? -50.806 21.458 85.845 1.00 81.44 104 GLN A C 1
ATOM 825 O O . GLN A 1 104 ? -51.123 20.598 86.659 1.00 81.44 104 GLN A O 1
ATOM 830 N N . ARG A 1 105 ? -51.528 22.582 85.718 1.00 79.06 105 ARG A N 1
ATOM 831 C CA . ARG A 1 105 ? -52.718 22.858 86.549 1.00 79.06 105 ARG A CA 1
ATOM 832 C C . ARG A 1 105 ? -53.872 21.874 86.340 1.00 79.06 105 ARG A C 1
ATOM 834 O O . ARG A 1 105 ? -54.700 21.724 87.235 1.00 79.06 105 ARG A O 1
ATOM 841 N N . ALA A 1 106 ? -53.990 21.272 85.159 1.00 73.38 106 ALA A N 1
ATOM 842 C CA . ALA A 1 106 ? -55.038 20.295 84.876 1.00 73.38 106 ALA A CA 1
ATOM 843 C C . ALA A 1 106 ? -54.727 18.919 85.490 1.00 73.38 106 ALA A C 1
ATOM 845 O O . ALA A 1 106 ? -55.657 18.187 85.830 1.00 73.38 106 ALA A O 1
ATOM 846 N N . GLU A 1 107 ? -53.447 18.583 85.662 1.00 68.25 107 GLU A N 1
ATOM 847 C CA . GLU A 1 107 ? -53.012 17.348 86.327 1.00 68.25 107 GLU A CA 1
ATOM 848 C C . GLU A 1 107 ? -53.277 17.372 87.841 1.00 68.25 107 GLU A C 1
ATOM 850 O O . GLU A 1 107 ? -53.612 16.338 88.417 1.00 68.25 107 GLU A O 1
ATOM 855 N N . ASP A 1 108 ? -53.260 18.551 88.468 1.00 69.75 108 ASP A N 1
ATOM 856 C CA . ASP A 1 108 ? -53.525 18.742 89.904 1.00 69.75 108 ASP A CA 1
ATOM 857 C C . ASP A 1 108 ? -55.017 18.597 90.308 1.00 69.75 108 ASP A C 1
ATOM 859 O O . ASP A 1 108 ? -55.417 18.950 91.423 1.00 69.75 108 ASP A O 1
ATOM 863 N N . PHE A 1 109 ? -55.888 18.096 89.422 1.00 61.94 109 PHE A N 1
ATOM 864 C CA . PHE A 1 109 ? -57.321 17.976 89.707 1.00 61.94 109 PHE A CA 1
ATOM 865 C C . PHE A 1 109 ? -57.611 16.871 90.752 1.00 61.94 109 PHE A C 1
ATOM 867 O O . PHE A 1 109 ? -57.164 15.733 90.580 1.00 61.94 109 PHE A O 1
ATOM 874 N N . PRO A 1 110 ? -58.408 17.128 91.815 1.00 60.94 110 PRO A N 1
ATOM 875 C CA . PRO A 1 110 ? -58.621 16.150 92.882 1.00 60.94 110 PRO A CA 1
ATOM 876 C C . PRO A 1 110 ? -59.316 14.872 92.389 1.00 60.94 110 PRO A C 1
ATOM 878 O O . PRO A 1 110 ? -60.500 14.864 92.047 1.00 60.94 110 PRO A O 1
ATOM 881 N N . THR A 1 111 ? -58.609 13.746 92.458 1.00 58.69 111 THR A N 1
ATOM 882 C CA . THR A 1 111 ? -59.080 12.367 92.216 1.00 58.69 111 THR A CA 1
ATOM 883 C C . THR A 1 111 ? -59.993 11.834 93.338 1.00 58.69 111 THR A C 1
ATOM 885 O O . THR A 1 111 ? -59.968 10.657 93.693 1.00 58.69 111 THR A O 1
ATOM 888 N N . ALA A 1 112 ? -60.821 12.688 93.941 1.00 53.06 112 ALA A N 1
ATOM 889 C CA . ALA A 1 112 ? -61.367 12.449 95.277 1.00 53.06 112 ALA A CA 1
ATOM 890 C C . ALA A 1 112 ? -62.525 11.432 95.386 1.00 53.06 112 ALA A C 1
ATOM 892 O O . ALA A 1 112 ? -62.909 11.103 96.503 1.00 53.06 112 ALA A O 1
ATOM 893 N N . PHE A 1 113 ? -63.068 10.867 94.297 1.00 57.62 113 PHE A N 1
ATOM 894 C CA . PHE A 1 113 ? -64.107 9.823 94.404 1.00 57.62 113 PHE A CA 1
ATOM 895 C C . PHE A 1 113 ? -63.935 8.706 93.361 1.00 57.62 113 PHE A C 1
ATOM 897 O O . PHE A 1 113 ? -64.646 8.631 92.356 1.00 57.62 113 PHE A O 1
ATOM 904 N N . ALA A 1 114 ? -62.992 7.794 93.609 1.00 62.94 114 ALA A N 1
ATOM 905 C CA . ALA A 1 114 ? -62.815 6.563 92.836 1.00 62.94 114 ALA A CA 1
ATOM 906 C C . ALA A 1 114 ? -63.981 5.576 93.068 1.00 62.94 114 ALA A C 1
ATOM 908 O O . ALA A 1 114 ? -63.873 4.609 93.824 1.00 62.94 114 ALA A O 1
ATOM 909 N N . THR A 1 115 ? -65.120 5.818 92.418 1.00 77.00 115 THR A N 1
ATOM 910 C CA . THR A 1 115 ? -66.247 4.874 92.409 1.00 77.00 115 THR A CA 1
ATOM 911 C C . THR A 1 115 ? -65.908 3.619 91.593 1.00 77.00 115 THR A C 1
ATOM 913 O O . THR A 1 115 ? -65.063 3.654 90.696 1.00 77.00 115 THR A O 1
ATOM 916 N N . ASN A 1 116 ? -66.592 2.498 91.849 1.00 81.38 116 ASN A N 1
ATOM 917 C CA . ASN A 1 116 ? -66.432 1.271 91.049 1.00 81.38 116 ASN A CA 1
ATOM 918 C C . ASN A 1 116 ? -66.685 1.515 89.549 1.00 81.38 116 ASN A C 1
ATOM 920 O O . ASN A 1 116 ? -66.022 0.917 88.706 1.00 81.38 116 ASN A O 1
ATOM 924 N N . VAL A 1 117 ? -67.584 2.446 89.214 1.00 84.56 117 VAL A N 1
ATOM 925 C CA . VAL A 1 117 ? -67.844 2.877 87.832 1.00 84.56 117 VAL A CA 1
ATOM 926 C C . VAL A 1 117 ? -66.606 3.535 87.217 1.00 84.56 117 VAL A C 1
ATOM 928 O O . VAL A 1 117 ? -66.282 3.257 86.065 1.00 84.56 117 VAL A O 1
ATOM 931 N N . THR A 1 118 ? -65.883 4.363 87.977 1.00 82.19 118 THR A N 1
ATOM 932 C CA . THR A 1 118 ? -64.629 4.989 87.529 1.00 82.19 118 THR A CA 1
ATOM 933 C C . THR A 1 118 ? -63.561 3.931 87.231 1.00 82.19 118 THR A C 1
ATOM 935 O O . THR A 1 118 ? -62.970 3.964 86.156 1.00 82.19 118 THR A O 1
ATOM 938 N N . LYS A 1 119 ? -63.392 2.928 88.107 1.00 86.00 119 LYS A N 1
ATOM 939 C CA . LYS A 1 119 ? -62.432 1.822 87.907 1.00 86.00 119 LYS A CA 1
ATOM 940 C C . LYS A 1 119 ? -62.772 0.947 86.696 1.00 86.00 119 LYS A C 1
ATOM 942 O O . LYS A 1 119 ? -61.886 0.575 85.933 1.00 86.00 119 LYS A O 1
ATOM 947 N N . MET A 1 120 ? -64.053 0.632 86.486 1.00 89.38 120 MET A N 1
ATOM 948 C CA . MET A 1 120 ? -64.481 -0.135 85.307 1.00 89.38 120 MET A CA 1
ATOM 949 C C . MET A 1 120 ? -64.282 0.650 84.006 1.00 89.38 120 MET A C 1
ATOM 951 O O . MET A 1 120 ? -63.877 0.071 83.002 1.00 89.38 120 MET A O 1
ATOM 955 N N . ARG A 1 121 ? -64.529 1.968 84.014 1.00 90.62 121 ARG A N 1
ATOM 956 C CA . ARG A 1 121 ? -64.250 2.840 82.860 1.00 90.62 121 ARG A CA 1
ATOM 957 C C . ARG A 1 121 ? -62.759 2.903 82.542 1.00 90.62 121 ARG A C 1
ATOM 959 O O . ARG A 1 121 ? -62.399 2.823 81.373 1.00 90.62 121 ARG A O 1
ATOM 966 N N . GLU A 1 122 ? -61.910 2.998 83.561 1.00 88.12 122 GLU A N 1
ATOM 967 C CA . GLU A 1 122 ? -60.453 2.975 83.405 1.00 88.12 122 GLU A CA 1
ATOM 968 C C . GLU A 1 122 ? -59.971 1.651 82.791 1.00 88.12 122 GLU A C 1
ATOM 970 O O . GLU A 1 122 ? -59.225 1.658 81.813 1.00 88.12 122 GLU A O 1
ATOM 975 N N . GLN A 1 123 ? -60.462 0.511 83.289 1.00 93.25 123 GLN A N 1
ATOM 976 C CA . GLN A 1 123 ? -60.135 -0.806 82.730 1.00 93.25 123 GLN A CA 1
ATOM 977 C C . GLN A 1 123 ? -60.609 -0.966 81.281 1.00 93.25 123 GLN A C 1
ATOM 979 O O . GLN A 1 123 ? -59.857 -1.467 80.447 1.00 93.25 123 GLN A O 1
ATOM 984 N N . LEU A 1 124 ? -61.831 -0.523 80.962 1.00 94.88 124 LEU A N 1
ATOM 985 C CA . LEU A 1 124 ? -62.355 -0.551 79.595 1.00 94.88 124 LEU A CA 1
ATOM 986 C C . LEU A 1 124 ? -61.463 0.266 78.653 1.00 94.88 124 LEU A C 1
ATOM 988 O O . LEU A 1 124 ? -61.072 -0.226 77.596 1.00 94.88 124 LEU A O 1
ATOM 992 N N . LEU A 1 125 ? -61.123 1.496 79.049 1.00 95.19 125 LEU A N 1
ATOM 993 C CA . LEU A 1 125 ? -60.284 2.381 78.247 1.00 95.19 125 LEU A CA 1
ATOM 994 C C . LEU A 1 125 ? -58.886 1.785 78.047 1.00 95.19 125 LEU A C 1
ATOM 996 O O . LEU A 1 125 ? -58.364 1.817 76.934 1.00 95.19 125 LEU A O 1
ATOM 1000 N N . LYS A 1 126 ? -58.313 1.184 79.097 1.00 95.50 126 LYS A N 1
ATOM 1001 C CA . LYS A 1 126 ? -57.030 0.482 79.029 1.00 95.50 126 LYS A CA 1
ATOM 1002 C C . LYS A 1 126 ? -57.061 -0.644 77.994 1.00 95.50 126 LYS A C 1
ATOM 1004 O O . LYS A 1 126 ? -56.263 -0.618 77.061 1.00 95.50 126 LYS A O 1
ATOM 1009 N N . TYR A 1 127 ? -58.011 -1.574 78.096 1.00 96.75 127 TYR A N 1
ATOM 1010 C CA . TYR A 1 127 ? -58.109 -2.684 77.143 1.00 96.75 127 TYR A CA 1
ATOM 1011 C C . TYR A 1 127 ? -58.435 -2.220 75.719 1.00 96.75 127 TYR A C 1
ATOM 1013 O O . TYR A 1 127 ? -57.929 -2.792 74.758 1.00 96.75 127 TYR A O 1
ATOM 1021 N N . GLN A 1 128 ? -59.235 -1.164 75.554 1.00 96.69 128 GLN A N 1
ATOM 1022 C CA . GLN A 1 128 ? -59.530 -0.601 74.235 1.00 96.69 128 GLN A CA 1
ATOM 1023 C C . GLN A 1 128 ? -58.292 0.042 73.590 1.00 96.69 128 GLN A C 1
ATOM 1025 O O . GLN A 1 128 ? -58.099 -0.060 72.377 1.00 96.69 128 GLN A O 1
ATOM 1030 N N . ASN A 1 129 ? -57.445 0.698 74.385 1.00 96.44 129 ASN A N 1
ATOM 1031 C CA . ASN A 1 129 ? -56.182 1.256 73.910 1.00 96.44 129 ASN A CA 1
ATOM 1032 C C . ASN A 1 129 ? -55.173 0.153 73.573 1.00 96.44 129 ASN A C 1
ATOM 1034 O O . ASN A 1 129 ? -54.562 0.209 72.510 1.00 96.44 129 ASN A O 1
ATOM 1038 N N . GLU A 1 130 ? -55.056 -0.880 74.413 1.00 96.94 130 GLU A N 1
ATOM 1039 C CA . GLU A 1 130 ? -54.218 -2.055 74.136 1.00 96.94 130 GLU A CA 1
ATOM 1040 C C . GLU A 1 130 ? -54.661 -2.780 72.856 1.00 96.94 130 GLU A C 1
ATOM 1042 O O . GLU A 1 130 ? -53.831 -3.107 72.009 1.00 96.94 130 GLU A O 1
ATOM 1047 N N . TYR A 1 131 ? -55.970 -2.969 72.666 1.00 97.31 131 TYR A N 1
ATOM 1048 C CA . TYR A 1 131 ? -56.524 -3.568 71.453 1.00 97.31 131 TYR A CA 1
ATOM 1049 C C . TYR A 1 131 ? -56.196 -2.748 70.197 1.00 97.31 131 TYR A C 1
ATOM 1051 O O . TYR A 1 131 ? -55.743 -3.313 69.202 1.00 97.31 131 TYR A O 1
ATOM 1059 N N . ARG A 1 132 ? -56.356 -1.416 70.244 1.00 97.69 132 ARG A N 1
ATOM 1060 C CA . ARG A 1 132 ? -55.972 -0.538 69.124 1.00 97.69 132 ARG A CA 1
ATOM 1061 C C . ARG A 1 132 ? -54.475 -0.591 68.830 1.00 97.69 132 ARG A C 1
ATOM 1063 O O . ARG A 1 132 ? -54.105 -0.735 67.670 1.00 97.69 132 ARG A O 1
ATOM 1070 N N . ALA A 1 133 ? -53.627 -0.560 69.857 1.00 97.25 133 ALA A N 1
ATOM 1071 C CA . ALA A 1 133 ? -52.179 -0.669 69.685 1.00 97.25 133 ALA A CA 1
ATOM 1072 C C . ALA A 1 133 ? -51.774 -2.007 69.037 1.00 97.25 133 ALA A C 1
ATOM 1074 O O . ALA A 1 133 ? -50.889 -2.055 68.180 1.00 97.25 133 ALA A O 1
ATOM 1075 N N . LEU A 1 134 ? -52.445 -3.104 69.404 1.00 97.56 134 LEU A N 1
ATOM 1076 C CA . LEU A 1 134 ? -52.247 -4.405 68.766 1.00 97.56 134 LEU A CA 1
ATOM 1077 C C . LEU A 1 134 ? -52.711 -4.409 67.304 1.00 97.56 134 LEU A C 1
ATOM 1079 O O . LEU A 1 134 ? -51.994 -4.938 66.457 1.00 97.56 134 LEU A O 1
ATOM 1083 N N . GLN A 1 135 ? -53.851 -3.792 66.995 1.00 97.62 135 GLN A N 1
ATOM 1084 C CA . GLN A 1 135 ? -54.378 -3.691 65.631 1.00 97.62 135 GLN A CA 1
ATOM 1085 C C . GLN A 1 135 ? -53.473 -2.852 64.710 1.00 97.62 135 GLN A C 1
ATOM 1087 O O . GLN A 1 135 ? -53.231 -3.215 63.555 1.00 97.62 135 GLN A O 1
ATOM 1092 N N . GLU A 1 136 ? -52.920 -1.749 65.216 1.00 97.38 136 GLU A N 1
ATOM 1093 C CA . GLU A 1 136 ? -51.927 -0.943 64.495 1.00 97.38 136 GLU A CA 1
ATOM 1094 C C . GLU A 1 136 ? -50.650 -1.747 64.233 1.00 97.38 136 GLU A C 1
ATOM 1096 O O . GLU A 1 136 ? -50.129 -1.756 63.113 1.00 97.38 136 GLU A O 1
ATOM 1101 N N . ARG A 1 137 ? -50.176 -2.497 65.237 1.00 97.94 137 ARG A N 1
ATOM 1102 C CA . ARG A 1 137 ? -49.009 -3.374 65.093 1.00 97.94 137 ARG A CA 1
ATOM 1103 C C . ARG A 1 137 ? -49.250 -4.498 64.086 1.00 97.94 137 ARG A C 1
ATOM 1105 O O . ARG A 1 137 ? -48.351 -4.814 63.309 1.00 97.94 137 ARG A O 1
ATOM 1112 N N . GLU A 1 138 ? -50.437 -5.095 64.077 1.00 97.62 138 GLU A N 1
ATOM 1113 C CA . GLU A 1 138 ? -50.839 -6.095 63.084 1.00 97.62 138 GLU A CA 1
ATOM 1114 C C . GLU A 1 138 ? -50.821 -5.502 61.672 1.00 97.62 138 GLU A C 1
ATOM 1116 O O . GLU A 1 138 ? -50.192 -6.067 60.777 1.00 97.62 138 GLU A O 1
ATOM 1121 N N . SER A 1 139 ? -51.425 -4.326 61.492 1.00 98.12 139 SER A N 1
ATOM 1122 C CA . SER A 1 139 ? -51.460 -3.619 60.207 1.00 98.12 139 SER A CA 1
ATOM 1123 C C . SER A 1 139 ? -50.049 -3.298 59.702 1.00 98.12 139 SER A C 1
ATOM 1125 O O . SER A 1 139 ? -49.726 -3.535 58.536 1.00 98.12 139 SER A O 1
ATOM 1127 N N . HIS A 1 140 ? -49.170 -2.830 60.594 1.00 98.19 140 HIS A N 1
ATOM 1128 C CA . HIS A 1 140 ? -47.768 -2.571 60.275 1.00 98.19 140 HIS A CA 1
ATOM 1129 C C . HIS A 1 140 ? -47.014 -3.852 59.884 1.00 98.19 140 HIS A C 1
ATOM 1131 O O . HIS A 1 140 ? -46.291 -3.876 58.885 1.00 98.19 140 HIS A O 1
ATOM 1137 N N . ASN A 1 141 ? -47.208 -4.941 60.633 1.00 98.06 141 ASN A N 1
ATOM 1138 C CA . ASN A 1 141 ? -46.600 -6.233 60.325 1.00 98.06 141 ASN A CA 1
ATOM 1139 C C . ASN A 1 141 ? -47.088 -6.788 58.980 1.00 98.06 141 ASN A C 1
ATOM 1141 O O . ASN A 1 141 ? -46.276 -7.309 58.216 1.00 98.06 141 ASN A O 1
ATOM 1145 N N . ALA A 1 142 ? -48.378 -6.650 58.666 1.00 98.38 142 ALA A N 1
ATOM 1146 C CA . ALA A 1 142 ? -48.950 -7.076 57.392 1.00 98.38 142 ALA A CA 1
ATOM 1147 C C . ALA A 1 142 ? -48.351 -6.293 56.213 1.00 98.38 142 ALA A C 1
ATOM 1149 O O . ALA A 1 142 ? -47.948 -6.892 55.214 1.00 98.38 142 ALA A O 1
ATOM 1150 N N . TYR A 1 143 ? -48.207 -4.969 56.347 1.00 98.38 143 TYR A N 1
ATOM 1151 C CA . TYR A 1 143 ? -47.527 -4.147 55.343 1.00 98.38 143 TYR A CA 1
ATOM 1152 C C . TYR A 1 143 ? -46.073 -4.591 55.137 1.00 98.38 143 TYR A C 1
ATOM 1154 O O . TYR A 1 143 ? -45.638 -4.819 54.006 1.00 98.38 143 TYR A O 1
ATOM 1162 N N . ARG A 1 144 ? -45.328 -4.783 56.232 1.00 98.38 144 ARG A N 1
ATOM 1163 C CA . ARG A 1 144 ? -43.936 -5.245 56.178 1.00 98.38 144 ARG A CA 1
ATOM 1164 C C . ARG A 1 144 ? -43.815 -6.616 55.516 1.00 98.38 144 ARG A C 1
ATOM 1166 O O . ARG A 1 144 ? -42.907 -6.828 54.717 1.00 98.38 144 ARG A O 1
ATOM 1173 N N . LEU A 1 145 ? -44.727 -7.536 55.822 1.00 98.19 145 LEU A N 1
ATOM 1174 C CA . LEU A 1 145 ? -44.756 -8.863 55.215 1.00 98.19 145 LEU A CA 1
ATOM 1175 C C . LEU A 1 145 ? -44.988 -8.780 53.701 1.00 98.19 145 LEU A C 1
ATOM 1177 O O . LEU A 1 145 ? -44.280 -9.446 52.944 1.00 98.19 145 LEU A O 1
ATOM 1181 N N . ASN A 1 146 ? -45.924 -7.940 53.256 1.00 98.25 146 ASN A N 1
ATOM 1182 C CA . ASN A 1 146 ? -46.188 -7.730 51.833 1.00 98.25 146 ASN A CA 1
ATOM 1183 C C . ASN A 1 146 ? -44.965 -7.149 51.114 1.00 98.25 146 ASN A C 1
ATOM 1185 O O . ASN A 1 146 ? -44.549 -7.702 50.098 1.00 98.25 146 ASN A O 1
ATOM 1189 N N . SER A 1 147 ? -44.339 -6.115 51.684 1.00 98.44 147 SER A N 1
ATOM 1190 C CA . SER A 1 147 ? -43.128 -5.499 51.124 1.00 98.44 147 SER A CA 1
ATOM 1191 C C . SER A 1 147 ? -41.994 -6.513 50.950 1.00 98.44 147 SER A C 1
ATOM 1193 O O . SER A 1 147 ? -41.391 -6.588 49.883 1.00 98.44 147 SER A O 1
ATOM 1195 N N . LEU A 1 148 ? -41.727 -7.334 51.970 1.00 98.38 148 LEU A N 1
ATOM 1196 C CA . LEU A 1 148 ? -40.684 -8.364 51.901 1.00 98.38 148 LEU A CA 1
ATOM 1197 C C . LEU A 1 148 ? -41.027 -9.473 50.899 1.00 98.38 148 LEU A C 1
ATOM 1199 O O . LEU A 1 148 ? -40.144 -10.045 50.261 1.00 98.38 148 LEU A O 1
ATOM 1203 N N . THR A 1 149 ? -42.312 -9.795 50.751 1.00 98.12 149 THR A N 1
ATOM 1204 C CA . THR A 1 149 ? -42.772 -10.801 49.786 1.00 98.12 149 THR A CA 1
ATOM 1205 C C . THR A 1 149 ? -42.598 -10.307 48.350 1.00 98.12 149 THR A C 1
ATOM 1207 O O . THR A 1 149 ? -42.170 -11.074 47.483 1.00 98.12 149 THR A O 1
ATOM 1210 N N . GLU A 1 150 ? -42.879 -9.029 48.099 1.00 97.94 150 GLU A N 1
ATOM 1211 C CA . GLU A 1 150 ? -42.645 -8.389 46.806 1.00 97.94 150 GLU A CA 1
ATOM 1212 C C . GLU A 1 150 ? -41.149 -8.320 46.478 1.00 97.94 150 GLU A C 1
ATOM 1214 O O . GLU A 1 150 ? -40.741 -8.768 45.406 1.00 97.94 150 GLU A O 1
ATOM 1219 N N . GLU A 1 151 ? -40.318 -7.872 47.422 1.00 97.75 151 GLU A N 1
ATOM 1220 C CA . GLU A 1 151 ? -38.860 -7.830 47.263 1.00 97.75 151 GLU A CA 1
ATOM 1221 C C . GLU A 1 151 ? -38.286 -9.221 46.953 1.00 97.75 151 GLU A C 1
ATOM 1223 O O . GLU A 1 151 ? -37.538 -9.395 45.988 1.00 97.75 151 GLU A O 1
ATOM 1228 N N . LYS A 1 152 ? -38.712 -10.252 47.695 1.00 97.81 152 LYS A N 1
ATOM 1229 C CA . LYS A 1 152 ? -38.330 -11.646 47.427 1.00 97.81 152 LYS A CA 1
ATOM 1230 C C . LYS A 1 152 ? -38.723 -12.087 46.014 1.00 97.81 152 LYS A C 1
ATOM 1232 O O . LYS A 1 152 ? -37.955 -12.784 45.354 1.00 97.81 152 LYS A O 1
ATOM 1237 N N . SER A 1 153 ? -39.915 -11.713 45.549 1.00 97.94 153 SER A N 1
ATOM 1238 C CA . SER A 1 153 ? -40.393 -12.035 44.199 1.00 97.94 153 SER A CA 1
ATOM 1239 C C . SER A 1 153 ? -39.542 -11.364 43.118 1.00 97.94 153 SER A C 1
ATOM 1241 O O . SER A 1 153 ? -39.194 -12.002 42.122 1.00 97.94 153 SER A O 1
ATOM 1243 N N . LEU A 1 154 ? -39.164 -10.099 43.319 1.00 97.50 154 LEU A N 1
ATOM 1244 C CA . LEU A 1 154 ? -38.277 -9.370 42.411 1.00 97.50 154 LEU A CA 1
ATOM 1245 C C . LEU A 1 154 ? -36.885 -10.006 42.360 1.00 97.50 154 LEU A C 1
ATOM 1247 O O . LEU A 1 154 ? -36.404 -10.307 41.268 1.00 97.50 154 LEU A O 1
ATOM 1251 N N . LEU A 1 155 ? -36.295 -10.308 43.517 1.00 96.88 155 LEU A N 1
ATOM 1252 C CA . LEU A 1 155 ? -34.986 -10.960 43.610 1.00 96.88 155 LEU A CA 1
ATOM 1253 C C . LEU A 1 155 ? -34.957 -12.320 42.901 1.00 96.88 155 LEU A C 1
ATOM 1255 O O . LEU A 1 155 ? -34.005 -12.620 42.185 1.00 96.88 155 LEU A O 1
ATOM 1259 N N . LEU A 1 156 ? -36.009 -13.133 43.038 1.00 96.31 156 LEU A N 1
ATOM 1260 C CA . LEU A 1 156 ? -36.106 -14.414 42.328 1.00 96.31 156 LEU A CA 1
ATOM 1261 C C . LEU A 1 156 ? -36.156 -14.224 40.805 1.00 96.31 156 LEU A C 1
ATOM 1263 O O . LEU A 1 156 ? -35.441 -14.910 40.078 1.00 96.31 156 LEU A O 1
ATOM 1267 N N . LYS A 1 157 ? -36.935 -13.250 40.317 1.00 96.12 157 LYS A N 1
ATOM 1268 C CA . LYS A 1 157 ? -36.987 -12.927 38.881 1.00 96.12 157 LYS A CA 1
ATOM 1269 C C . LYS A 1 157 ? -35.645 -12.429 38.349 1.00 96.12 157 LYS A C 1
ATOM 1271 O O . LYS A 1 157 ? -35.335 -12.662 37.185 1.00 96.12 157 LYS A O 1
ATOM 1276 N N . GLU A 1 158 ? -34.874 -11.697 39.149 1.00 94.25 158 GLU A N 1
ATOM 1277 C CA . GLU A 1 158 ? -33.529 -11.261 38.765 1.00 94.25 158 GLU A CA 1
ATOM 1278 C C . GLU A 1 158 ? -32.531 -12.414 38.756 1.00 94.25 158 GLU A C 1
ATOM 1280 O O . GLU A 1 158 ? -31.743 -12.523 37.818 1.00 94.25 158 GLU A O 1
ATOM 1285 N N . PHE A 1 159 ? -32.616 -13.313 39.735 1.00 91.88 159 PHE A N 1
ATOM 1286 C CA . PHE A 1 159 ? -31.803 -14.522 39.780 1.00 91.88 159 PHE A CA 1
ATOM 1287 C C . PHE A 1 159 ? -32.026 -15.410 38.547 1.00 91.88 159 PHE A C 1
ATOM 1289 O O . PHE A 1 159 ? -31.061 -15.868 37.941 1.00 91.88 159 PHE A O 1
ATOM 1296 N N . ASP A 1 160 ? -33.276 -15.570 38.104 1.00 91.25 160 ASP A N 1
ATOM 1297 C CA . ASP A 1 160 ? -33.615 -16.349 36.905 1.00 91.25 160 ASP A CA 1
ATOM 1298 C C . ASP A 1 160 ? -33.063 -15.746 35.599 1.00 91.25 160 ASP A C 1
ATOM 1300 O O . ASP A 1 160 ? -32.875 -16.464 34.614 1.00 91.25 160 ASP A O 1
ATOM 1304 N N . LYS A 1 161 ? -32.776 -14.435 35.566 1.00 91.94 161 LYS A N 1
ATOM 1305 C CA . LYS A 1 161 ? -32.139 -13.779 34.408 1.00 91.94 161 LYS A CA 1
ATOM 1306 C C . LYS A 1 161 ? -30.646 -14.082 34.311 1.00 91.94 161 LYS A C 1
ATOM 1308 O O . LYS A 1 161 ? -30.061 -13.865 33.247 1.00 91.94 161 LYS A O 1
ATOM 1313 N N . ILE A 1 162 ? -30.014 -14.532 35.395 1.00 89.12 162 ILE A N 1
ATOM 1314 C CA . ILE A 1 162 ? -28.590 -14.859 35.395 1.00 89.12 162 ILE A CA 1
ATOM 1315 C C . ILE A 1 162 ? -28.395 -16.106 34.518 1.00 89.12 162 ILE A C 1
ATOM 1317 O O . ILE A 1 162 ? -28.981 -17.155 34.801 1.00 89.12 162 ILE A O 1
ATOM 1321 N N . PRO A 1 163 ? -27.584 -16.030 33.444 1.00 87.38 163 PRO A N 1
ATOM 1322 C CA . PRO A 1 163 ? -27.365 -17.167 32.559 1.00 87.38 163 PRO A CA 1
ATOM 1323 C C . PRO A 1 163 ? -26.846 -18.380 33.328 1.00 87.38 163 PRO A C 1
ATOM 1325 O O . PRO A 1 163 ? -25.944 -18.264 34.163 1.00 87.38 163 PRO A O 1
ATOM 1328 N N . LYS A 1 164 ? -27.374 -19.565 33.011 1.00 91.06 164 LYS A N 1
ATOM 1329 C CA . LYS A 1 164 ? -26.947 -20.804 33.670 1.00 91.06 164 LYS A CA 1
ATOM 1330 C C . LYS A 1 164 ? -25.451 -21.050 33.421 1.00 91.06 164 LYS A C 1
ATOM 1332 O O . LYS A 1 164 ? -24.978 -20.787 32.310 1.00 91.06 164 LYS A O 1
ATOM 1337 N N . PRO A 1 165 ? -24.709 -21.642 34.378 1.00 89.62 165 PRO A N 1
ATOM 1338 C CA . PRO A 1 165 ? -23.271 -21.887 34.237 1.00 89.62 165 PRO A CA 1
ATOM 1339 C C . PRO A 1 165 ? -22.883 -22.586 32.926 1.00 89.62 165 PRO A C 1
ATOM 1341 O O . PRO A 1 165 ? -21.918 -22.190 32.281 1.00 89.62 165 PRO A O 1
ATOM 1344 N N . GLY A 1 166 ? -23.686 -23.554 32.466 1.00 91.06 166 GLY A N 1
ATOM 1345 C CA . GLY A 1 166 ? -23.444 -24.251 31.198 1.00 91.06 166 GLY A CA 1
ATOM 1346 C C . GLY A 1 166 ? -23.604 -23.376 29.945 1.00 91.06 166 GLY A C 1
ATOM 1347 O O . GLY A 1 166 ? -22.909 -23.593 28.956 1.00 91.06 166 GLY A O 1
ATOM 1348 N N . GLU A 1 167 ? -24.481 -22.368 29.957 1.00 91.12 167 GLU A N 1
ATOM 1349 C CA . GLU A 1 167 ? -24.588 -21.400 28.853 1.00 91.12 167 GLU A CA 1
ATOM 1350 C C . GLU A 1 167 ? -23.411 -20.428 28.852 1.00 91.12 167 GLU A C 1
ATOM 1352 O O . GLU A 1 167 ? -22.881 -20.090 27.791 1.00 91.12 167 GLU A O 1
ATOM 1357 N N . LEU A 1 168 ? -22.982 -20.008 30.043 1.00 90.94 168 LEU A N 1
ATOM 1358 C CA . LEU A 1 168 ? -21.819 -19.149 30.216 1.00 90.94 168 LEU A CA 1
ATOM 1359 C C . LEU A 1 168 ? -20.542 -19.862 29.752 1.00 90.94 168 LEU A C 1
ATOM 1361 O O . LEU A 1 168 ? -19.737 -19.278 29.031 1.00 90.94 168 LEU A O 1
ATOM 1365 N N . GLU A 1 169 ? -20.398 -21.149 30.078 1.00 94.06 169 GLU A N 1
ATOM 1366 C CA . GLU A 1 169 ? -19.278 -21.975 29.630 1.00 94.06 169 GLU A CA 1
ATOM 1367 C C . GLU A 1 169 ? -19.287 -22.178 28.109 1.00 94.06 169 GLU A C 1
ATOM 1369 O O . GLU A 1 169 ? -18.243 -22.041 27.470 1.00 94.06 169 GLU A O 1
ATOM 1374 N N . LYS A 1 170 ? -20.459 -22.421 27.502 1.00 96.06 170 LYS A N 1
ATOM 1375 C CA . LYS A 1 170 ? -20.602 -22.484 26.037 1.00 96.06 170 LYS A CA 1
ATOM 1376 C C . LYS A 1 170 ? -20.191 -21.170 25.371 1.00 96.06 170 LYS A C 1
ATOM 1378 O O . LYS A 1 170 ? -19.404 -21.200 24.429 1.00 96.06 170 LYS A O 1
ATOM 1383 N N . LYS A 1 171 ? -20.667 -20.022 25.874 1.00 94.88 171 LYS A N 1
ATOM 1384 C CA . LYS A 1 171 ? -20.272 -18.692 25.371 1.00 94.88 171 LYS A CA 1
ATOM 1385 C C . LYS A 1 171 ? -18.772 -18.457 25.534 1.00 94.88 171 LYS A C 1
ATOM 1387 O O . LYS A 1 171 ? -18.126 -17.992 24.602 1.00 94.88 171 LYS A O 1
ATOM 1392 N N . MET A 1 172 ? -18.201 -18.824 26.680 1.00 95.00 172 MET A N 1
ATOM 1393 C CA . MET A 1 172 ? -16.763 -18.719 26.926 1.00 95.00 172 MET A CA 1
ATOM 1394 C C . MET A 1 172 ? -15.958 -19.595 25.960 1.00 95.00 172 MET A C 1
ATOM 1396 O O . MET A 1 172 ? -14.937 -19.147 25.445 1.00 95.00 172 MET A O 1
ATOM 1400 N N . ARG A 1 173 ? -16.399 -20.831 25.703 1.00 96.56 173 ARG A N 1
ATOM 1401 C CA . ARG A 1 173 ? -15.734 -21.749 24.771 1.00 96.56 173 ARG A CA 1
ATOM 1402 C C . ARG A 1 173 ? -15.774 -21.212 23.340 1.00 96.56 173 ARG A C 1
ATOM 1404 O O . ARG A 1 173 ? -14.718 -21.090 22.733 1.00 96.56 173 ARG A O 1
ATOM 1411 N N . ALA A 1 174 ? -16.943 -20.777 22.872 1.00 96.62 174 ALA A N 1
ATOM 1412 C CA . ALA A 1 174 ? -17.098 -20.169 21.552 1.00 96.62 174 ALA A CA 1
ATOM 1413 C C . ALA A 1 174 ? -16.244 -18.896 21.391 1.00 96.62 174 ALA A C 1
ATOM 1415 O O . ALA A 1 174 ? -15.603 -18.699 20.363 1.00 96.62 174 ALA A O 1
ATOM 1416 N N . LEU A 1 175 ? -16.177 -18.043 22.422 1.00 97.25 175 LEU A N 1
ATOM 1417 C CA . LEU A 1 175 ? -15.311 -16.859 22.408 1.00 97.25 175 LEU A CA 1
ATOM 1418 C C . LEU A 1 175 ? -13.826 -17.230 22.346 1.00 97.25 175 LEU A C 1
ATOM 1420 O O . LEU A 1 175 ? -13.075 -16.588 21.614 1.00 97.25 175 LEU A O 1
ATOM 1424 N N . LYS A 1 176 ? -13.394 -18.258 23.086 1.00 97.62 176 LYS A N 1
ATOM 1425 C CA . LYS A 1 176 ? -12.010 -18.755 23.040 1.00 97.62 176 LYS A CA 1
ATOM 1426 C C . LYS A 1 176 ? -11.658 -19.311 21.660 1.00 97.62 176 LYS A C 1
ATOM 1428 O O . LYS A 1 176 ? -10.605 -18.962 21.138 1.00 97.62 176 LYS A O 1
ATOM 1433 N N . GLU A 1 177 ? -12.538 -20.116 21.069 1.00 97.94 177 GLU A N 1
ATOM 1434 C CA . GLU A 1 177 ? -12.363 -20.678 19.723 1.00 97.94 177 GLU A CA 1
ATOM 1435 C C . GLU A 1 177 ? -12.257 -19.567 18.669 1.00 97.94 177 GLU A C 1
ATOM 1437 O O . GLU A 1 177 ? -11.257 -19.502 17.959 1.00 97.94 177 GLU A O 1
ATOM 1442 N N . ASN A 1 178 ? -13.196 -18.614 18.658 1.00 98.06 178 ASN A N 1
ATOM 1443 C CA . ASN A 1 178 ? -13.169 -17.470 17.740 1.00 98.06 178 ASN A CA 1
ATOM 1444 C C . ASN A 1 178 ? -11.907 -16.600 17.924 1.00 98.06 178 ASN A C 1
ATOM 1446 O O . ASN A 1 178 ? -11.282 -16.160 16.961 1.00 98.06 178 ASN A O 1
ATOM 1450 N N . THR A 1 179 ? -11.477 -16.378 19.171 1.00 98.19 179 THR A N 1
ATOM 1451 C CA . THR A 1 179 ? -10.243 -15.622 19.452 1.00 98.19 179 THR A CA 1
ATOM 1452 C C . THR A 1 179 ? -9.012 -16.330 18.885 1.00 98.19 179 THR A C 1
ATOM 1454 O O . THR A 1 179 ? -8.117 -15.680 18.343 1.00 98.19 179 THR A O 1
ATOM 1457 N N . GLU A 1 180 ? -8.956 -17.657 18.993 1.00 98.19 180 GLU A N 1
ATOM 1458 C CA . GLU A 1 180 ? -7.843 -18.456 18.485 1.00 98.19 180 GLU A CA 1
ATOM 1459 C C . GLU A 1 180 ? -7.836 -18.521 16.948 1.00 98.19 180 GLU A C 1
ATOM 1461 O O . GLU A 1 180 ? -6.775 -18.429 16.328 1.00 98.19 180 GLU A O 1
ATOM 1466 N N . GLU A 1 181 ? -9.008 -18.607 16.316 1.00 98.25 181 GLU A N 1
ATOM 1467 C CA . GLU A 1 181 ? -9.160 -18.519 14.859 1.00 98.25 181 GLU A CA 1
ATOM 1468 C C . GLU A 1 181 ? -8.679 -17.168 14.320 1.00 98.25 181 GLU A C 1
ATOM 1470 O O . GLU A 1 181 ? -7.803 -17.130 13.450 1.00 98.25 181 GLU A O 1
ATOM 1475 N N . LEU A 1 182 ? -9.140 -16.058 14.909 1.00 98.31 182 LEU A N 1
ATOM 1476 C CA . LEU A 1 182 ? -8.682 -14.711 14.550 1.00 98.31 182 LEU A CA 1
ATOM 1477 C C . LEU A 1 182 ? -7.169 -14.543 14.748 1.00 98.31 182 LEU A C 1
ATOM 1479 O O . LEU A 1 182 ? -6.498 -13.864 13.962 1.00 98.31 182 LEU A O 1
ATOM 1483 N N . ARG A 1 183 ? -6.597 -15.176 15.780 1.00 98.38 183 ARG A N 1
ATOM 1484 C CA . ARG A 1 183 ? -5.149 -15.167 16.024 1.00 98.38 183 ARG A CA 1
ATOM 1485 C C . ARG A 1 183 ? -4.387 -15.880 14.905 1.00 98.38 183 ARG A C 1
ATOM 1487 O O . ARG A 1 183 ? -3.386 -15.341 14.423 1.00 98.38 183 ARG A O 1
ATOM 1494 N N . LYS A 1 184 ? -4.858 -17.056 14.473 1.00 98.44 184 LYS A N 1
ATOM 1495 C CA . LYS A 1 184 ? -4.270 -17.823 13.361 1.00 98.44 184 LYS A CA 1
ATOM 1496 C C . LYS A 1 184 ? -4.371 -17.062 12.042 1.00 98.44 184 LYS A C 1
ATOM 1498 O O . LYS A 1 184 ? -3.359 -16.915 11.360 1.00 98.44 184 LYS A O 1
ATOM 1503 N N . GLU A 1 185 ? -5.537 -16.499 11.730 1.00 98.38 185 GLU A N 1
ATOM 1504 C CA . GLU A 1 185 ? -5.741 -15.676 10.532 1.00 98.38 185 GLU A CA 1
ATOM 1505 C C . GLU A 1 185 ? -4.806 -14.457 10.527 1.00 98.38 185 GLU A C 1
ATOM 1507 O O . GLU A 1 185 ? -4.139 -14.168 9.533 1.00 98.38 185 GLU A O 1
ATOM 1512 N N . THR A 1 186 ? -4.680 -13.774 11.668 1.00 98.38 186 THR A N 1
ATOM 1513 C CA . THR A 1 186 ? -3.762 -12.638 11.821 1.00 98.38 186 THR A CA 1
ATOM 1514 C C . THR A 1 186 ? -2.312 -13.050 11.571 1.00 98.38 186 THR A C 1
ATOM 1516 O O . THR A 1 186 ? -1.555 -12.311 10.938 1.00 98.38 186 THR A O 1
ATOM 1519 N N . MET A 1 187 ? -1.894 -14.219 12.064 1.00 98.25 187 MET A N 1
ATOM 1520 C CA . MET A 1 187 ? -0.544 -14.737 11.840 1.00 98.25 187 MET A CA 1
ATOM 1521 C C . MET A 1 187 ? -0.307 -15.091 10.367 1.00 98.25 187 MET A C 1
ATOM 1523 O O . MET A 1 187 ? 0.735 -14.724 9.822 1.00 98.25 187 MET A O 1
ATOM 1527 N N . GLN A 1 188 ? -1.282 -15.723 9.711 1.00 98.50 188 GLN A N 1
ATOM 1528 C CA . GLN A 1 188 ? -1.227 -16.049 8.287 1.00 98.50 188 GLN A CA 1
ATOM 1529 C C . GLN A 1 188 ? -1.134 -14.786 7.422 1.00 98.50 188 GLN A C 1
ATOM 1531 O O . GLN A 1 188 ? -0.203 -14.663 6.628 1.00 98.50 188 GLN A O 1
ATOM 1536 N N . LYS A 1 189 ? -2.016 -13.801 7.636 1.00 98.50 189 LYS A N 1
ATOM 1537 C CA . LYS A 1 189 ? -1.986 -12.515 6.917 1.00 98.50 189 LYS A CA 1
ATOM 1538 C C . LYS A 1 189 ? -0.668 -11.772 7.121 1.00 98.50 189 LYS A C 1
ATOM 1540 O O . LYS A 1 189 ? -0.133 -11.183 6.187 1.00 98.50 189 LYS A O 1
ATOM 1545 N N . LYS A 1 190 ? -0.093 -11.816 8.328 1.00 98.62 190 LYS A N 1
ATOM 1546 C CA . LYS A 1 190 ? 1.235 -11.233 8.590 1.00 98.62 190 LYS A CA 1
ATOM 1547 C C . LYS A 1 190 ? 2.339 -11.902 7.771 1.00 98.62 190 LYS A C 1
ATOM 1549 O O . LYS A 1 190 ? 3.251 -11.201 7.340 1.00 98.62 190 LYS A O 1
ATOM 1554 N N . LEU A 1 191 ? 2.284 -13.220 7.583 1.00 98.50 191 LEU A N 1
ATOM 1555 C CA . LEU A 1 191 ? 3.249 -13.943 6.755 1.00 98.50 191 LEU A CA 1
ATOM 1556 C C . LEU A 1 191 ? 3.060 -13.614 5.269 1.00 98.50 191 LEU A C 1
ATOM 1558 O O . LEU A 1 191 ? 4.031 -13.295 4.593 1.00 98.50 191 LEU A O 1
ATOM 1562 N N . GLU A 1 192 ? 1.818 -13.598 4.789 1.00 98.50 192 GLU A N 1
ATOM 1563 C CA . GLU A 1 192 ? 1.489 -13.224 3.410 1.00 98.50 192 GLU A CA 1
ATOM 1564 C C . GLU A 1 192 ? 1.970 -11.806 3.074 1.00 98.50 192 GLU A C 1
ATOM 1566 O O . GLU A 1 192 ? 2.644 -11.602 2.068 1.00 98.50 192 GLU A O 1
ATOM 1571 N N . ILE A 1 193 ? 1.734 -10.833 3.962 1.00 98.56 193 ILE A N 1
ATOM 1572 C CA . ILE A 1 193 ? 2.235 -9.459 3.800 1.00 98.56 193 ILE A CA 1
ATOM 1573 C C . ILE A 1 193 ? 3.765 -9.424 3.709 1.00 98.56 193 ILE A C 1
ATOM 1575 O O . ILE A 1 193 ? 4.308 -8.627 2.943 1.00 98.56 193 ILE A O 1
ATOM 1579 N N . LYS A 1 194 ? 4.477 -10.242 4.496 1.00 98.69 194 LYS A N 1
ATOM 1580 C CA . LYS A 1 194 ? 5.945 -10.314 4.424 1.00 98.69 194 LYS A CA 1
ATOM 1581 C C . LYS A 1 194 ? 6.400 -10.857 3.071 1.00 98.69 194 LYS A C 1
ATOM 1583 O O . LYS A 1 194 ? 7.193 -10.190 2.416 1.00 98.69 194 LYS A O 1
ATOM 1588 N N . ASN A 1 195 ? 5.829 -11.975 2.628 1.00 98.56 195 ASN A N 1
ATOM 1589 C CA . ASN A 1 195 ? 6.160 -12.585 1.340 1.00 98.56 195 ASN A CA 1
ATOM 1590 C C . ASN A 1 195 ? 5.877 -11.620 0.177 1.00 98.56 195 ASN A C 1
ATOM 1592 O O . ASN A 1 195 ? 6.754 -11.369 -0.641 1.00 98.56 195 ASN A O 1
ATOM 1596 N N . LEU A 1 196 ? 4.701 -10.981 0.158 1.00 98.56 196 LEU A N 1
ATOM 1597 C CA . LEU A 1 196 ? 4.342 -10.006 -0.879 1.00 98.56 196 LEU A CA 1
ATOM 1598 C C . LEU A 1 196 ? 5.278 -8.791 -0.898 1.00 98.56 196 LEU A C 1
ATOM 1600 O O . LEU A 1 196 ? 5.574 -8.255 -1.964 1.00 98.56 196 LEU A O 1
ATOM 1604 N N . ARG A 1 197 ? 5.762 -8.337 0.266 1.00 98.56 197 ARG A N 1
ATOM 1605 C CA . ARG A 1 197 ? 6.753 -7.251 0.339 1.00 98.56 197 ARG A CA 1
ATOM 1606 C C . ARG A 1 197 ? 8.106 -7.670 -0.227 1.00 98.56 197 ARG A C 1
ATOM 1608 O O . ARG A 1 197 ? 8.728 -6.871 -0.923 1.00 98.56 197 ARG A O 1
ATOM 1615 N N . GLU A 1 198 ? 8.557 -8.885 0.069 1.00 98.38 198 GLU A N 1
ATOM 1616 C CA . GLU A 1 198 ? 9.804 -9.438 -0.471 1.00 98.38 198 GLU A CA 1
ATOM 1617 C C . GLU A 1 198 ? 9.715 -9.623 -1.991 1.00 98.38 198 GLU A C 1
ATOM 1619 O O . GLU A 1 198 ? 10.602 -9.170 -2.721 1.00 98.38 198 GLU A O 1
ATOM 1624 N N . ASP A 1 199 ? 8.602 -10.172 -2.483 1.00 98.50 199 ASP A N 1
ATOM 1625 C CA . ASP A 1 199 ? 8.329 -10.319 -3.912 1.00 98.50 199 ASP A CA 1
ATOM 1626 C C . ASP A 1 199 ? 8.314 -8.961 -4.617 1.00 98.50 199 ASP A C 1
ATOM 1628 O O . ASP A 1 199 ? 8.989 -8.781 -5.634 1.00 98.50 199 ASP A O 1
ATOM 1632 N N . LEU A 1 200 ? 7.619 -7.970 -4.052 1.00 98.50 200 LEU A N 1
ATOM 1633 C CA . LEU A 1 200 ? 7.569 -6.613 -4.593 1.00 98.50 200 LEU A CA 1
ATOM 1634 C C . LEU A 1 200 ? 8.964 -5.979 -4.656 1.00 98.50 200 LEU A C 1
ATOM 1636 O O . LEU A 1 200 ? 9.331 -5.412 -5.687 1.00 98.50 200 LEU A O 1
ATOM 1640 N N . ALA A 1 201 ? 9.772 -6.119 -3.602 1.00 98.50 201 ALA A N 1
ATOM 1641 C CA . ALA A 1 201 ? 11.147 -5.623 -3.586 1.00 98.50 201 ALA A CA 1
ATOM 1642 C C . ALA A 1 201 ? 12.024 -6.322 -4.643 1.00 98.50 201 ALA A C 1
ATOM 1644 O O . ALA A 1 201 ? 12.833 -5.674 -5.317 1.00 98.50 201 ALA A O 1
ATOM 1645 N N . SER A 1 202 ? 11.844 -7.632 -4.840 1.00 98.44 202 SER A N 1
ATOM 1646 C CA . SER A 1 202 ? 12.561 -8.392 -5.870 1.00 98.44 202 SER A CA 1
ATOM 1647 C C . SER A 1 202 ? 12.201 -7.917 -7.284 1.00 98.44 202 SER A C 1
ATOM 1649 O O . SER A 1 202 ? 13.096 -7.686 -8.104 1.00 98.44 202 SER A O 1
ATOM 1651 N N . LYS A 1 203 ? 10.910 -7.669 -7.547 1.00 98.44 203 LYS A N 1
ATOM 1652 C CA . LYS A 1 203 ? 10.407 -7.165 -8.829 1.00 98.44 203 LYS A CA 1
ATOM 1653 C C . LYS A 1 203 ? 10.868 -5.742 -9.105 1.00 98.44 203 LYS A C 1
ATOM 1655 O O . LYS A 1 203 ? 11.295 -5.462 -10.219 1.00 98.44 203 LYS A O 1
ATOM 1660 N N . GLN A 1 204 ? 10.883 -4.869 -8.099 1.00 98.56 204 GLN A N 1
ATOM 1661 C CA . GLN A 1 204 ? 11.454 -3.524 -8.229 1.00 98.56 204 GLN A CA 1
ATOM 1662 C C . GLN A 1 204 ? 12.943 -3.571 -8.591 1.00 98.56 204 GLN A C 1
ATOM 1664 O O . GLN A 1 204 ? 13.390 -2.855 -9.486 1.00 98.56 204 GLN A O 1
ATOM 1669 N N . LYS A 1 205 ? 13.719 -4.452 -7.947 1.00 98.56 205 LYS A N 1
ATOM 1670 C CA . LYS A 1 205 ? 15.139 -4.635 -8.272 1.00 98.56 205 LYS A CA 1
ATOM 1671 C C . LYS A 1 205 ? 15.341 -5.167 -9.693 1.00 98.56 205 LYS A C 1
ATOM 1673 O O . LYS A 1 205 ? 16.300 -4.763 -10.347 1.00 98.56 205 LYS A O 1
ATOM 1678 N N . GLN A 1 206 ? 14.479 -6.072 -10.155 1.00 98.38 206 GLN A N 1
ATOM 1679 C CA . GLN A 1 206 ? 14.511 -6.585 -11.524 1.00 98.38 206 GLN A CA 1
ATOM 1680 C C . GLN A 1 206 ? 14.181 -5.484 -12.541 1.00 98.38 206 GLN A C 1
ATOM 1682 O O . GLN A 1 206 ? 14.960 -5.275 -13.465 1.00 98.38 206 GLN A O 1
ATOM 1687 N N . LEU A 1 207 ? 13.114 -4.717 -12.309 1.00 98.44 207 LEU A N 1
ATOM 1688 C CA . LEU A 1 207 ? 12.699 -3.610 -13.172 1.00 98.44 207 LEU A CA 1
ATOM 1689 C C . LEU A 1 207 ? 13.817 -2.572 -13.341 1.00 98.44 207 LEU A C 1
ATOM 1691 O O . LEU A 1 207 ? 14.101 -2.147 -14.454 1.00 98.44 207 LEU A O 1
ATOM 1695 N N . LEU A 1 208 ? 14.527 -2.225 -12.262 1.00 98.56 208 LEU A N 1
ATOM 1696 C CA . LEU A 1 208 ? 15.676 -1.314 -12.337 1.00 98.56 208 LEU A CA 1
ATOM 1697 C C . LEU A 1 208 ? 16.836 -1.858 -13.186 1.00 98.56 208 LEU A C 1
ATOM 1699 O O . LEU A 1 208 ? 17.592 -1.074 -13.757 1.00 98.56 208 LEU A O 1
ATOM 1703 N N . LYS A 1 209 ? 17.028 -3.182 -13.247 1.00 98.44 209 LYS A N 1
ATOM 1704 C CA . LYS A 1 209 ? 18.042 -3.785 -14.126 1.00 98.44 209 LYS A CA 1
ATOM 1705 C C . LYS A 1 209 ? 17.601 -3.716 -15.583 1.00 98.44 209 LYS A C 1
ATOM 1707 O O . LYS A 1 209 ? 18.374 -3.249 -16.411 1.00 98.44 209 LYS A O 1
ATOM 1712 N N . GLU A 1 210 ? 16.361 -4.110 -15.857 1.00 98.12 210 GLU A N 1
ATOM 1713 C CA . GLU A 1 210 ? 15.769 -4.073 -17.199 1.00 98.12 210 GLU A CA 1
ATOM 1714 C C . GLU A 1 210 ? 15.747 -2.642 -17.755 1.00 98.12 210 GLU A C 1
ATOM 1716 O O . GLU A 1 210 ? 16.087 -2.424 -18.913 1.00 98.12 210 GLU A O 1
ATOM 1721 N N . GLN A 1 211 ? 15.459 -1.642 -16.916 1.00 98.44 211 GLN A N 1
ATOM 1722 C CA . GLN A 1 211 ? 15.512 -0.232 -17.303 1.00 98.44 211 GLN A CA 1
ATOM 1723 C C . GLN A 1 211 ? 16.926 0.209 -17.711 1.00 98.44 211 GLN A C 1
ATOM 1725 O O . GLN A 1 211 ? 17.091 0.860 -18.738 1.00 98.44 211 GLN A O 1
ATOM 1730 N N . LYS A 1 212 ? 17.961 -0.193 -16.961 1.00 98.50 212 LYS A N 1
ATOM 1731 C CA . LYS A 1 212 ? 19.363 0.097 -17.319 1.00 98.50 212 LYS A CA 1
ATOM 1732 C C . LYS A 1 212 ? 19.801 -0.612 -18.599 1.00 98.50 212 LYS A C 1
ATOM 1734 O O . LYS A 1 212 ? 20.624 -0.090 -19.343 1.00 98.50 212 LYS A O 1
ATOM 1739 N N . GLU A 1 213 ? 19.315 -1.825 -18.837 1.00 98.12 213 GLU A N 1
ATOM 1740 C CA . GLU A 1 213 ? 19.577 -2.554 -20.083 1.00 98.12 213 GLU A CA 1
ATOM 1741 C C . GLU A 1 213 ? 18.889 -1.877 -21.271 1.00 98.12 213 GLU A C 1
ATOM 1743 O O . GLU A 1 213 ? 19.511 -1.710 -22.320 1.00 98.12 213 GLU A O 1
ATOM 1748 N N . LEU A 1 214 ? 17.653 -1.409 -21.087 1.00 98.12 214 LEU A N 1
ATOM 1749 C CA . LEU A 1 214 ? 16.929 -0.634 -22.087 1.00 98.12 214 LEU A CA 1
ATOM 1750 C C . LEU A 1 214 ? 17.651 0.678 -22.421 1.00 98.12 214 LEU A C 1
ATOM 1752 O O . LEU A 1 214 ? 17.817 0.982 -23.598 1.00 98.12 214 LEU A O 1
ATOM 1756 N N . GLU A 1 215 ? 18.128 1.419 -21.417 1.00 98.38 215 GLU A N 1
ATOM 1757 C CA . GLU A 1 215 ? 18.922 2.642 -21.616 1.00 98.38 215 GLU A CA 1
ATOM 1758 C C . GLU A 1 215 ? 20.168 2.372 -22.474 1.00 98.38 215 GLU A C 1
ATOM 1760 O O . GLU A 1 215 ? 20.383 3.054 -23.475 1.00 98.38 215 GLU A O 1
ATOM 1765 N N . LYS A 1 216 ? 20.927 1.310 -22.175 1.00 98.44 216 LYS A N 1
ATOM 1766 C CA . LYS A 1 216 ? 22.095 0.907 -22.983 1.00 98.44 216 LYS A CA 1
ATOM 1767 C C . LYS A 1 216 ? 21.728 0.557 -24.424 1.00 98.44 216 LYS A C 1
ATOM 1769 O O . LYS A 1 216 ? 22.457 0.899 -25.352 1.00 98.44 216 LYS A O 1
ATOM 1774 N N . LEU A 1 217 ? 20.612 -0.144 -24.630 1.00 98.25 217 LEU A N 1
ATOM 1775 C CA . LEU A 1 217 ? 20.131 -0.469 -25.975 1.00 98.25 217 LEU A CA 1
ATOM 1776 C C . LEU A 1 217 ? 19.701 0.786 -26.738 1.00 98.25 217 LEU A C 1
ATOM 1778 O O . LEU A 1 217 ? 19.939 0.875 -27.942 1.00 98.25 217 LEU A O 1
ATOM 1782 N N . MET A 1 218 ? 19.103 1.764 -26.055 1.00 98.19 218 MET A N 1
ATOM 1783 C CA . MET A 1 218 ? 18.763 3.055 -26.652 1.00 98.19 218 MET A CA 1
ATOM 1784 C C . MET A 1 218 ? 20.016 3.838 -27.055 1.00 98.19 218 MET A C 1
ATOM 1786 O O . MET A 1 218 ? 20.064 4.345 -28.173 1.00 98.19 218 MET A O 1
ATOM 1790 N N . GLU A 1 219 ? 21.043 3.888 -26.203 1.00 98.19 219 GLU A N 1
ATOM 1791 C CA . GLU A 1 219 ? 22.340 4.498 -26.533 1.00 98.19 219 GLU A CA 1
ATOM 1792 C C . GLU A 1 219 ? 22.972 3.833 -27.763 1.00 98.19 219 GLU A C 1
ATOM 1794 O O . GLU A 1 219 ? 23.364 4.513 -28.712 1.00 98.19 219 GLU A O 1
ATOM 1799 N N . TYR A 1 220 ? 22.991 2.497 -27.802 1.00 98.00 220 TYR A N 1
ATOM 1800 C CA . TYR A 1 220 ? 23.498 1.748 -28.951 1.00 98.00 220 TYR A CA 1
ATOM 1801 C C . TYR A 1 220 ? 22.694 2.023 -30.232 1.00 98.00 220 TYR A C 1
ATOM 1803 O O . TYR A 1 220 ? 23.264 2.166 -31.314 1.00 98.00 220 TYR A O 1
ATOM 1811 N N . GLN A 1 221 ? 21.369 2.163 -30.122 1.00 97.94 221 GLN A N 1
ATOM 1812 C CA . GLN A 1 221 ? 20.520 2.519 -31.256 1.00 97.94 221 GLN A CA 1
ATOM 1813 C C . GLN A 1 221 ? 20.852 3.912 -31.813 1.00 97.94 221 GLN A C 1
ATOM 1815 O O . GLN A 1 221 ? 20.780 4.103 -33.027 1.00 97.94 221 GLN A O 1
ATOM 1820 N N . VAL A 1 222 ? 21.189 4.885 -30.961 1.00 98.25 222 VAL A N 1
ATOM 1821 C CA . VAL A 1 222 ? 21.606 6.224 -31.409 1.00 98.25 222 VAL A CA 1
ATOM 1822 C C . VAL A 1 222 ? 22.894 6.130 -32.225 1.00 98.25 222 VAL A C 1
ATOM 1824 O O . VAL A 1 222 ? 22.921 6.625 -33.348 1.00 98.25 222 VAL A O 1
ATOM 1827 N N . VAL A 1 223 ? 23.899 5.402 -31.728 1.00 98.31 223 VAL A N 1
ATOM 1828 C CA . VAL A 1 223 ? 25.165 5.189 -32.452 1.00 98.31 223 VAL A CA 1
ATOM 1829 C C . VAL A 1 223 ? 24.922 4.540 -33.816 1.00 98.31 223 VAL A C 1
ATOM 1831 O O . VAL A 1 223 ? 25.404 5.036 -34.830 1.00 98.31 223 VAL A O 1
ATOM 1834 N N . LEU A 1 224 ? 24.107 3.482 -33.875 1.00 97.69 224 LEU A N 1
ATOM 1835 C CA . LEU A 1 224 ? 23.756 2.833 -35.142 1.00 97.69 224 LEU A CA 1
ATOM 1836 C C . LEU A 1 224 ? 23.038 3.778 -36.114 1.00 97.69 224 LEU A C 1
ATOM 1838 O O . LEU A 1 224 ? 23.274 3.716 -37.319 1.00 97.69 224 LEU A O 1
ATOM 1842 N N . LYS A 1 225 ? 22.150 4.651 -35.622 1.00 98.00 225 LYS A N 1
ATOM 1843 C CA . LYS A 1 225 ? 21.486 5.653 -36.470 1.00 98.00 225 LYS A CA 1
ATOM 1844 C C . LYS A 1 225 ? 22.502 6.630 -37.061 1.00 98.00 225 LYS A C 1
ATOM 1846 O O . LYS A 1 225 ? 22.426 6.903 -38.259 1.00 98.00 225 LYS A O 1
ATOM 1851 N N . ASP A 1 226 ? 23.459 7.097 -36.264 1.00 97.81 226 ASP A N 1
ATOM 1852 C CA . ASP A 1 226 ? 24.529 7.985 -36.728 1.00 97.81 226 ASP A CA 1
ATOM 1853 C C . ASP A 1 226 ? 25.428 7.291 -37.762 1.00 97.81 226 ASP A C 1
ATOM 1855 O O . ASP A 1 226 ? 25.734 7.866 -38.811 1.00 97.81 226 ASP A O 1
ATOM 1859 N N . GLU A 1 227 ? 25.785 6.025 -37.528 1.00 97.44 227 GLU A N 1
ATOM 1860 C CA . GLU A 1 227 ? 26.531 5.207 -38.488 1.00 97.44 227 GLU A CA 1
ATOM 1861 C C . GLU A 1 227 ? 25.767 5.044 -39.804 1.00 97.44 227 GLU A C 1
ATOM 1863 O O . GLU A 1 227 ? 26.356 5.200 -40.873 1.00 97.44 227 GLU A O 1
ATOM 1868 N N . VAL A 1 228 ? 24.460 4.770 -39.768 1.00 97.75 228 VAL A N 1
ATOM 1869 C CA . VAL A 1 228 ? 23.638 4.653 -40.982 1.00 97.75 228 VAL A CA 1
ATOM 1870 C C . VAL A 1 228 ? 23.637 5.962 -41.771 1.00 97.75 228 VAL A C 1
ATOM 1872 O O . VAL A 1 228 ? 23.838 5.936 -42.986 1.00 97.75 228 VAL A O 1
ATOM 1875 N N . VAL A 1 229 ? 23.460 7.106 -41.105 1.00 97.62 229 VAL A N 1
ATOM 1876 C CA . VAL A 1 229 ? 23.523 8.426 -41.755 1.00 97.62 229 VAL A CA 1
ATOM 1877 C C . VAL A 1 229 ? 24.902 8.658 -42.378 1.00 97.62 229 VAL A C 1
ATOM 1879 O O . VAL A 1 229 ? 24.994 9.105 -43.524 1.00 97.62 229 VAL A O 1
ATOM 1882 N N . HIS A 1 230 ? 25.976 8.302 -41.669 1.00 97.00 230 HIS A N 1
ATOM 1883 C CA . HIS A 1 230 ? 27.337 8.398 -42.188 1.00 97.00 230 HIS A CA 1
ATOM 1884 C C . HIS A 1 230 ? 27.530 7.543 -43.449 1.00 97.00 230 HIS A C 1
ATOM 1886 O O . HIS A 1 230 ? 27.985 8.050 -44.476 1.00 97.00 230 HIS A O 1
ATOM 1892 N N . HIS A 1 231 ? 27.116 6.273 -43.418 1.00 96.94 231 HIS A N 1
ATOM 1893 C CA . HIS A 1 231 ? 27.224 5.370 -44.564 1.00 96.94 231 HIS A CA 1
ATOM 1894 C C . HIS A 1 231 ? 26.384 5.839 -45.757 1.00 96.94 231 HIS A C 1
ATOM 1896 O O . HIS A 1 231 ? 26.826 5.711 -46.896 1.00 96.94 231 HIS A O 1
ATOM 1902 N N . GLN A 1 232 ? 25.208 6.431 -45.529 1.00 96.44 232 GLN A N 1
ATOM 1903 C CA . GLN A 1 232 ? 24.391 7.019 -46.597 1.00 96.44 232 GLN A CA 1
ATOM 1904 C C . GLN A 1 232 ? 25.056 8.237 -47.259 1.00 96.44 232 GLN A C 1
ATOM 1906 O O . GLN A 1 232 ? 24.839 8.483 -48.447 1.00 96.44 232 GLN A O 1
ATOM 1911 N N . ALA A 1 233 ? 25.891 8.987 -46.534 1.00 96.75 233 ALA A N 1
ATOM 1912 C CA . ALA A 1 233 ? 26.610 10.133 -47.088 1.00 96.75 233 ALA A CA 1
ATOM 1913 C C . ALA A 1 233 ? 27.748 9.726 -48.045 1.00 96.75 233 ALA A C 1
ATOM 1915 O O . ALA A 1 233 ? 28.061 10.477 -48.974 1.00 96.75 233 ALA A O 1
ATOM 1916 N N . ILE A 1 234 ? 28.340 8.540 -47.863 1.00 96.81 234 ILE A N 1
ATOM 1917 C CA . ILE A 1 234 ? 29.488 8.065 -48.654 1.00 96.81 234 ILE A CA 1
ATOM 1918 C C . ILE A 1 234 ? 29.147 7.949 -50.157 1.00 96.81 234 ILE A C 1
ATOM 1920 O O . ILE A 1 234 ? 29.845 8.577 -50.957 1.00 96.81 234 ILE A O 1
ATOM 1924 N N . PRO A 1 235 ? 28.069 7.255 -50.594 1.00 97.31 235 PRO A N 1
ATOM 1925 C CA . PRO A 1 235 ? 27.691 7.200 -52.009 1.00 97.31 235 PRO A CA 1
ATOM 1926 C C . PRO A 1 235 ? 27.453 8.574 -52.639 1.00 97.31 235 PRO A C 1
ATOM 1928 O O . PRO A 1 235 ? 27.787 8.783 -53.803 1.00 97.31 235 PRO A O 1
ATOM 1931 N N . VAL A 1 236 ? 26.914 9.531 -51.875 1.00 97.06 236 VAL A N 1
ATOM 1932 C CA . VAL A 1 236 ? 26.685 10.903 -52.355 1.00 97.06 236 VAL A CA 1
ATOM 1933 C C . VAL A 1 236 ? 28.015 11.613 -52.624 1.00 97.06 236 VAL A C 1
ATOM 1935 O O . VAL A 1 236 ? 28.147 12.314 -53.629 1.00 97.06 236 VAL A O 1
ATOM 1938 N N . GLN A 1 237 ? 29.011 11.437 -51.752 1.00 96.25 237 GLN A N 1
ATOM 1939 C CA . GLN A 1 237 ? 30.355 11.987 -51.950 1.00 96.25 237 GLN A CA 1
ATOM 1940 C C . GLN A 1 237 ? 31.058 11.333 -53.143 1.00 96.25 237 GLN A C 1
ATOM 1942 O O . GLN A 1 237 ? 31.537 12.045 -54.026 1.00 96.25 237 GLN A O 1
ATOM 1947 N N . ILE A 1 238 ? 31.031 9.998 -53.221 1.00 96.50 238 ILE A N 1
ATOM 1948 C CA . ILE A 1 238 ? 31.588 9.237 -54.348 1.00 96.50 238 ILE A CA 1
ATOM 1949 C C . ILE A 1 238 ? 30.935 9.678 -55.666 1.00 96.50 238 ILE A C 1
ATOM 1951 O O . ILE A 1 238 ? 31.636 9.934 -56.641 1.00 96.50 238 ILE A O 1
ATOM 1955 N N . GLY A 1 239 ? 29.609 9.848 -55.698 1.00 96.81 239 GLY A N 1
ATOM 1956 C CA . GLY A 1 239 ? 28.886 10.337 -56.875 1.00 96.81 239 GLY A CA 1
ATOM 1957 C C . GLY A 1 239 ? 29.382 11.706 -57.351 1.00 96.81 239 GLY A C 1
ATOM 1958 O O . GLY A 1 239 ? 29.679 11.882 -58.533 1.00 96.81 239 GLY A O 1
ATOM 1959 N N . LYS A 1 240 ? 29.575 12.659 -56.427 1.00 97.38 240 LYS A N 1
ATOM 1960 C CA . LYS A 1 240 ? 30.135 13.987 -56.743 1.00 97.38 240 LYS A CA 1
ATOM 1961 C C . LYS A 1 240 ? 31.560 13.905 -57.299 1.00 97.38 240 LYS A C 1
ATOM 1963 O O . LYS A 1 240 ? 31.903 14.644 -58.224 1.00 97.38 240 LYS A O 1
ATOM 1968 N N . GLU A 1 241 ? 32.400 13.027 -56.753 1.00 96.69 241 GLU A N 1
ATOM 1969 C CA . GLU A 1 241 ? 33.765 12.820 -57.249 1.00 96.69 241 GLU A CA 1
ATOM 1970 C C . GLU A 1 241 ? 33.790 12.165 -58.633 1.00 96.69 241 GLU A C 1
ATOM 1972 O O . GLU A 1 241 ? 34.533 12.625 -59.505 1.00 96.69 241 GLU A O 1
ATOM 1977 N N . ILE A 1 242 ? 32.937 11.162 -58.872 1.00 96.56 242 ILE A N 1
ATOM 1978 C CA . ILE A 1 242 ? 32.764 10.526 -60.184 1.00 96.56 242 ILE A CA 1
ATOM 1979 C C . ILE A 1 242 ? 32.331 11.563 -61.221 1.00 96.56 242 ILE A C 1
ATOM 1981 O O . ILE A 1 242 ? 32.924 11.624 -62.299 1.00 96.56 242 ILE A O 1
ATOM 1985 N N . GLU A 1 243 ? 31.352 12.417 -60.915 1.00 97.25 243 GLU A N 1
ATOM 1986 C CA . GLU A 1 243 ? 30.927 13.488 -61.823 1.00 97.25 243 GLU A CA 1
ATOM 1987 C C . GLU A 1 243 ? 32.072 14.457 -62.136 1.00 97.25 243 GLU A C 1
ATOM 1989 O O . GLU A 1 243 ? 32.310 14.790 -63.301 1.00 97.25 243 GLU A O 1
ATOM 1994 N N . LYS A 1 244 ? 32.822 14.885 -61.113 1.00 97.88 244 LYS A N 1
ATOM 1995 C CA . LYS A 1 244 ? 33.979 15.778 -61.275 1.00 97.88 244 LYS A CA 1
ATOM 1996 C C . LYS A 1 244 ? 35.060 15.146 -62.155 1.00 97.88 244 LYS A C 1
ATOM 1998 O O . LYS A 1 244 ? 35.589 15.814 -63.046 1.00 97.88 244 LYS A O 1
ATOM 2003 N N . MET A 1 245 ? 35.379 13.872 -61.931 1.00 96.88 245 MET A N 1
ATOM 2004 C CA . MET A 1 245 ? 36.338 13.116 -62.741 1.00 96.88 245 MET A CA 1
ATOM 2005 C C . MET A 1 245 ? 35.843 12.909 -64.172 1.00 96.88 245 MET A C 1
ATOM 2007 O O . MET A 1 245 ? 36.616 13.061 -65.115 1.00 96.88 245 MET A O 1
ATOM 2011 N N . THR A 1 246 ? 34.551 12.641 -64.351 1.00 97.06 246 THR A N 1
ATOM 2012 C CA . THR A 1 246 ? 33.932 12.464 -65.670 1.00 97.06 246 THR A CA 1
ATOM 2013 C C . THR A 1 246 ? 33.994 13.752 -66.487 1.00 97.06 246 THR A C 1
ATOM 2015 O O . THR A 1 246 ? 34.389 13.709 -67.651 1.00 97.06 246 THR A O 1
ATOM 2018 N N . ARG A 1 247 ? 33.704 14.916 -65.883 1.00 96.81 247 ARG A N 1
ATOM 2019 C CA . ARG A 1 247 ? 33.854 16.227 -66.549 1.00 96.81 247 ARG A CA 1
ATOM 2020 C C . ARG A 1 247 ? 35.291 16.456 -67.022 1.00 96.81 247 ARG A C 1
ATOM 2022 O O . ARG A 1 247 ? 35.501 16.742 -68.197 1.00 96.81 247 ARG A O 1
ATOM 2029 N N . LYS A 1 248 ? 36.279 16.231 -66.145 1.00 97.00 248 LYS A N 1
ATOM 2030 C CA . LYS A 1 248 ? 37.707 16.323 -66.502 1.00 97.00 248 LYS A CA 1
ATOM 2031 C C . LYS A 1 248 ? 38.088 15.363 -67.628 1.00 97.00 248 LYS A C 1
ATOM 2033 O O . LYS A 1 248 ? 38.805 15.758 -68.540 1.00 97.00 248 LYS A O 1
ATOM 2038 N N . LYS A 1 249 ? 37.606 14.116 -67.583 1.00 97.25 249 LYS A N 1
ATOM 2039 C CA . LYS A 1 249 ? 37.849 13.121 -68.635 1.00 97.25 249 LYS A CA 1
ATOM 2040 C C . LYS A 1 249 ? 37.332 13.617 -69.984 1.00 97.25 249 LYS A C 1
ATOM 2042 O O . LYS A 1 249 ? 38.075 13.579 -70.953 1.00 97.25 249 LYS A O 1
ATOM 2047 N N . VAL A 1 250 ? 36.097 14.119 -70.045 1.00 97.06 250 VAL A N 1
ATOM 2048 C CA . VAL A 1 250 ? 35.503 14.645 -71.287 1.00 97.06 250 VAL A CA 1
ATOM 2049 C C . VAL A 1 250 ? 36.280 15.853 -71.818 1.00 97.06 250 VAL A C 1
ATOM 2051 O O . VAL A 1 250 ? 36.503 15.956 -73.021 1.00 97.06 250 VAL A O 1
ATOM 2054 N N . GLU A 1 251 ? 36.711 16.767 -70.947 1.00 96.81 251 GLU A N 1
ATOM 2055 C CA . GLU A 1 251 ? 37.550 17.905 -71.346 1.00 96.81 251 GLU A CA 1
ATOM 2056 C C . GLU A 1 251 ? 38.906 17.462 -71.910 1.00 96.81 251 GLU A C 1
ATOM 2058 O O . GLU A 1 251 ? 39.350 17.994 -72.927 1.00 96.81 251 GLU A O 1
ATOM 2063 N N . MET A 1 252 ? 39.554 16.482 -71.276 1.00 95.88 252 MET A N 1
ATOM 2064 C CA . MET A 1 252 ? 40.816 15.913 -71.753 1.00 95.88 252 MET A CA 1
ATOM 2065 C C . MET A 1 252 ? 40.644 15.161 -73.073 1.00 95.88 252 MET A C 1
ATOM 2067 O O . MET A 1 252 ? 41.468 15.335 -73.960 1.00 95.88 252 MET A O 1
ATOM 2071 N N . GLU A 1 253 ? 39.561 14.401 -73.240 1.00 96.00 253 GLU A N 1
ATOM 2072 C CA . GLU A 1 253 ? 39.246 13.702 -74.490 1.00 96.00 253 GLU A CA 1
ATOM 2073 C C . GLU A 1 253 ? 39.059 14.693 -75.647 1.00 96.00 253 GLU A C 1
ATOM 2075 O O . GLU A 1 253 ? 39.632 14.521 -76.717 1.00 96.00 253 GLU A O 1
ATOM 2080 N N . LYS A 1 254 ? 38.339 15.802 -75.417 1.00 96.44 254 LYS A N 1
ATOM 2081 C CA . LYS A 1 254 ? 38.203 16.879 -76.413 1.00 96.44 254 LYS A CA 1
ATOM 2082 C C . LYS A 1 254 ? 39.557 17.472 -76.808 1.00 96.44 254 LYS A C 1
ATOM 2084 O O . LYS A 1 254 ? 39.786 17.718 -77.989 1.00 96.44 254 LYS A O 1
ATOM 2089 N N . LYS A 1 255 ? 40.448 17.701 -75.835 1.00 96.56 255 LYS A N 1
ATOM 2090 C CA . LYS A 1 255 ? 41.818 18.168 -76.102 1.00 96.56 255 LYS A CA 1
ATOM 2091 C C . LYS A 1 255 ? 42.629 17.126 -76.871 1.00 96.56 255 LYS A C 1
ATOM 2093 O O . LYS A 1 255 ? 43.356 17.503 -77.781 1.00 96.56 255 LYS A O 1
ATOM 2098 N N . ASN A 1 256 ? 42.485 15.844 -76.538 1.00 95.69 256 ASN A N 1
ATOM 2099 C CA . ASN A 1 256 ? 43.166 14.755 -77.230 1.00 95.69 256 ASN A CA 1
ATOM 2100 C C . ASN A 1 256 ? 42.738 14.677 -78.702 1.00 95.69 256 ASN A C 1
ATOM 2102 O O . ASN A 1 256 ? 43.590 14.707 -79.580 1.00 95.69 256 ASN A O 1
ATOM 2106 N N . ILE A 1 257 ? 41.430 14.709 -78.980 1.00 96.19 257 ILE A N 1
ATOM 2107 C CA . ILE A 1 257 ? 40.892 14.742 -80.351 1.00 96.19 257 ILE A CA 1
ATOM 2108 C C . ILE A 1 257 ? 41.432 15.951 -81.134 1.00 96.19 257 ILE A C 1
ATOM 2110 O O . ILE A 1 257 ? 41.779 15.823 -82.308 1.00 96.19 257 ILE A O 1
ATOM 2114 N N . ALA A 1 258 ? 41.524 17.127 -80.501 1.00 95.50 258 ALA A N 1
ATOM 2115 C CA . ALA A 1 258 ? 42.090 18.317 -81.140 1.00 95.50 258 ALA A CA 1
ATOM 2116 C C . ALA A 1 258 ? 43.576 18.126 -81.500 1.00 95.50 258 ALA A C 1
ATOM 2118 O O . ALA A 1 258 ? 43.962 18.379 -82.641 1.00 95.50 258 ALA A O 1
ATOM 2119 N N . LEU A 1 259 ? 44.383 17.613 -80.564 1.00 95.25 259 LEU A N 1
ATOM 2120 C CA . LEU A 1 259 ? 45.801 17.311 -80.789 1.00 95.25 259 LEU A CA 1
ATOM 2121 C C . LEU A 1 259 ? 46.003 16.231 -81.861 1.00 95.25 259 LEU A C 1
ATOM 2123 O O . LEU A 1 259 ? 46.874 16.370 -82.713 1.00 95.25 259 LEU A O 1
ATOM 2127 N N . GLU A 1 260 ? 45.185 15.178 -81.876 1.00 95.56 260 GLU A N 1
ATOM 2128 C CA . GLU A 1 260 ? 45.204 14.161 -82.936 1.00 95.56 260 GLU A CA 1
ATOM 2129 C C . GLU A 1 260 ? 44.914 14.771 -84.317 1.00 95.56 260 GLU A C 1
ATOM 2131 O O . GLU A 1 260 ? 45.525 14.379 -85.316 1.00 95.56 260 GLU A O 1
ATOM 2136 N N . GLY A 1 261 ? 44.010 15.755 -84.378 1.00 95.12 261 GLY A N 1
ATOM 2137 C CA . GLY A 1 261 ? 43.751 16.552 -85.576 1.00 95.12 261 GLY A CA 1
ATOM 2138 C C . GLY A 1 261 ? 44.979 17.347 -86.030 1.00 95.12 261 GLY A C 1
ATOM 2139 O O . GLY A 1 261 ? 45.353 17.275 -87.202 1.00 95.12 261 GLY A O 1
ATOM 2140 N N . GLU A 1 262 ? 45.645 18.050 -85.112 1.00 94.62 262 GLU A N 1
ATOM 2141 C CA . GLU A 1 262 ? 46.882 18.795 -85.395 1.00 94.62 262 GLU A CA 1
ATOM 2142 C C . GLU A 1 262 ? 48.008 17.876 -85.887 1.00 94.62 262 GLU A C 1
ATOM 2144 O O . GLU A 1 262 ? 48.644 18.163 -86.902 1.00 94.62 262 GLU A O 1
ATOM 2149 N N . VAL A 1 263 ? 48.212 16.729 -85.231 1.00 94.44 263 VAL A N 1
ATOM 2150 C CA . VAL A 1 263 ? 49.199 15.717 -85.641 1.00 94.44 263 VAL A CA 1
ATOM 2151 C C . VAL A 1 263 ? 48.908 15.204 -87.050 1.00 94.44 263 VAL A C 1
ATOM 2153 O O . VAL A 1 263 ? 49.830 15.033 -87.850 1.00 94.44 263 VAL A O 1
ATOM 2156 N N . ARG A 1 264 ? 47.634 14.979 -87.392 1.00 95.62 264 ARG A N 1
ATOM 2157 C CA . ARG A 1 264 ? 47.240 14.549 -88.740 1.00 95.62 264 ARG A CA 1
ATOM 2158 C C . ARG A 1 264 ? 47.595 15.598 -89.792 1.00 95.62 264 ARG A C 1
ATOM 2160 O O . ARG A 1 264 ? 48.216 15.247 -90.793 1.00 95.62 264 ARG A O 1
ATOM 2167 N N . LEU A 1 265 ? 47.273 16.868 -89.542 1.00 95.12 265 LEU A N 1
ATOM 2168 C CA . LEU A 1 265 ? 47.611 17.978 -90.441 1.00 95.12 265 LEU A CA 1
ATOM 2169 C C . LEU A 1 265 ? 49.127 18.142 -90.608 1.00 95.12 265 LEU A C 1
ATOM 2171 O O . LEU A 1 265 ? 49.612 18.320 -91.727 1.00 95.12 265 LEU A O 1
ATOM 2175 N N . LEU A 1 266 ? 49.888 18.040 -89.515 1.00 94.69 266 LE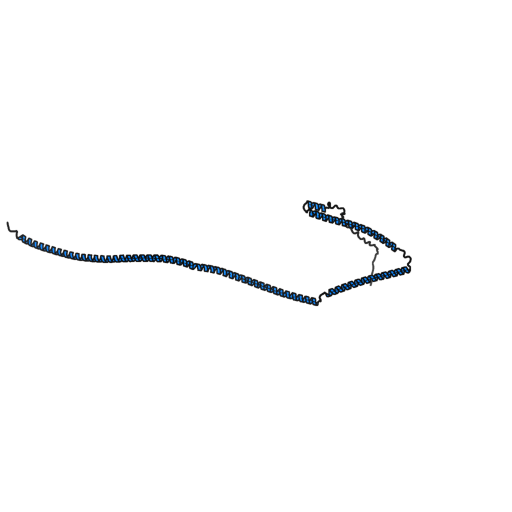U A N 1
ATOM 2176 C CA . LEU A 1 266 ? 51.350 18.081 -89.554 1.00 94.69 266 LEU A CA 1
ATOM 2177 C C . LEU A 1 266 ? 51.927 16.914 -90.359 1.00 94.69 266 LEU A C 1
ATOM 2179 O O . LEU A 1 266 ? 52.811 17.137 -91.181 1.00 94.69 266 LEU A O 1
ATOM 2183 N N . ASN A 1 267 ? 51.400 15.698 -90.200 1.00 94.69 267 ASN A N 1
ATOM 2184 C CA . ASN A 1 267 ? 51.810 14.537 -90.994 1.00 94.69 267 ASN A CA 1
ATOM 2185 C C . ASN A 1 267 ? 51.490 14.702 -92.487 1.00 94.69 267 ASN A C 1
ATOM 2187 O O . ASN A 1 267 ? 52.307 14.349 -93.336 1.00 94.69 267 ASN A O 1
ATOM 2191 N N . GLU A 1 268 ? 50.323 15.249 -92.834 1.00 95.06 268 GLU A N 1
ATOM 2192 C CA . GLU A 1 268 ? 49.982 15.572 -94.224 1.00 95.06 268 GLU A CA 1
ATOM 2193 C C . GLU A 1 268 ? 50.934 16.623 -94.809 1.00 95.06 268 GLU A C 1
ATOM 2195 O O . GLU A 1 268 ? 51.387 16.488 -95.948 1.00 95.06 268 GLU A O 1
ATOM 2200 N N . SER A 1 269 ? 51.273 17.654 -94.031 1.00 94.44 269 SER A N 1
ATOM 2201 C CA . SER A 1 269 ? 52.268 18.659 -94.412 1.00 94.44 269 SER A CA 1
ATOM 2202 C C . SER A 1 269 ? 53.659 18.045 -94.582 1.00 94.44 269 SER A C 1
ATOM 2204 O O . SER A 1 269 ? 54.328 18.325 -95.575 1.00 94.44 269 SER A O 1
ATOM 2206 N N . LEU A 1 270 ? 54.081 17.177 -93.660 1.00 93.75 270 LEU A N 1
ATOM 2207 C CA . LEU A 1 270 ? 55.361 16.476 -93.721 1.00 93.75 270 LEU A CA 1
ATOM 2208 C C . LEU A 1 270 ? 55.459 15.630 -94.993 1.00 93.75 270 LEU A C 1
ATOM 2210 O O . LEU A 1 270 ? 56.421 15.789 -95.734 1.00 93.75 270 LEU A O 1
ATOM 2214 N N . LYS A 1 271 ? 54.430 14.835 -95.321 1.00 94.75 271 LYS A N 1
ATOM 2215 C CA . LYS A 1 271 ? 54.370 14.067 -96.580 1.00 94.75 271 LYS A CA 1
ATOM 2216 C C . LYS A 1 271 ? 54.458 14.959 -97.821 1.00 94.75 271 LYS A C 1
ATOM 2218 O O . LYS A 1 271 ? 55.116 14.604 -98.798 1.00 94.75 271 LYS A O 1
ATOM 2223 N N . LYS A 1 272 ? 53.811 16.131 -97.813 1.00 94.31 272 LYS A N 1
ATOM 2224 C CA . LYS A 1 272 ? 53.920 17.110 -98.914 1.00 94.31 272 LYS A CA 1
ATOM 2225 C C . LYS A 1 272 ? 55.338 17.669 -99.049 1.00 94.31 272 LYS A C 1
ATOM 2227 O O . LYS A 1 272 ? 55.790 17.910 -100.162 1.00 94.31 272 LYS A O 1
ATOM 2232 N N . VAL A 1 273 ? 56.032 17.910 -97.939 1.00 93.19 273 VAL A N 1
ATOM 2233 C CA . VAL A 1 273 ? 57.429 18.370 -97.956 1.00 93.19 273 VAL A CA 1
ATOM 2234 C C . VAL A 1 273 ? 58.363 17.248 -98.401 1.00 93.19 273 VAL A C 1
ATOM 2236 O O . VAL A 1 273 ? 59.228 17.492 -99.229 1.00 93.19 273 VAL A O 1
ATOM 2239 N N . GLU A 1 274 ? 58.158 16.025 -97.919 1.00 92.25 274 GLU A N 1
ATOM 2240 C CA . GLU A 1 274 ? 58.936 14.841 -98.291 1.00 92.25 274 GLU A CA 1
ATOM 2241 C C . GLU A 1 274 ? 58.815 14.535 -99.790 1.00 92.25 274 GLU A C 1
ATOM 2243 O O . GLU A 1 274 ? 59.823 14.393 -100.471 1.00 92.25 274 GLU A O 1
ATOM 2248 N N . THR A 1 275 ? 57.597 14.545 -100.344 1.00 93.31 275 THR A N 1
ATOM 2249 C CA . THR A 1 275 ? 57.372 14.379 -101.794 1.00 93.31 275 THR A CA 1
ATOM 2250 C C . THR A 1 275 ? 58.037 15.478 -102.625 1.00 93.31 275 THR A C 1
ATOM 2252 O O . THR A 1 275 ? 58.673 15.172 -103.630 1.00 93.31 275 THR A O 1
ATOM 2255 N N . LYS A 1 276 ? 57.960 16.748 -102.195 1.00 94.00 276 LYS A N 1
ATOM 2256 C CA . LYS A 1 276 ? 58.712 17.848 -102.828 1.00 94.00 276 LYS A CA 1
ATOM 2257 C C . LYS A 1 276 ? 60.226 17.651 -102.724 1.00 94.00 276 LYS A C 1
ATOM 2259 O O . LYS A 1 276 ? 60.937 17.937 -103.679 1.00 94.00 276 LYS A O 1
ATOM 2264 N N . GLY A 1 277 ? 60.711 17.182 -101.575 1.00 92.25 277 GLY A N 1
ATOM 2265 C CA . GLY A 1 277 ? 62.121 16.887 -101.339 1.00 92.25 277 GLY A CA 1
ATOM 2266 C C . GLY A 1 277 ? 62.637 15.776 -102.252 1.00 92.25 277 GLY A C 1
ATOM 2267 O O . GLY A 1 277 ? 63.694 15.936 -102.853 1.00 92.25 277 GLY A O 1
ATOM 2268 N N . ASN A 1 278 ? 61.864 14.701 -102.420 1.00 91.94 278 ASN A N 1
ATOM 2269 C CA . ASN A 1 278 ? 62.190 13.605 -103.333 1.00 91.94 278 ASN A CA 1
ATOM 2270 C C . ASN A 1 278 ? 62.234 14.083 -104.791 1.00 91.94 278 ASN A C 1
ATOM 2272 O O . ASN A 1 278 ? 63.207 13.806 -105.480 1.00 91.94 278 ASN A O 1
ATOM 2276 N N . ALA A 1 279 ? 61.253 14.880 -105.231 1.00 92.56 279 ALA A N 1
ATOM 2277 C CA . ALA A 1 279 ? 61.253 15.454 -106.579 1.00 92.56 279 ALA A CA 1
ATOM 2278 C C . ALA A 1 279 ? 62.469 16.368 -106.835 1.00 92.56 279 ALA A C 1
ATOM 2280 O O . ALA A 1 279 ? 63.099 16.286 -107.883 1.00 92.56 279 ALA A O 1
ATOM 2281 N N . LEU A 1 280 ? 62.845 17.206 -105.860 1.00 92.06 280 LEU A N 1
ATOM 2282 C CA . LEU A 1 280 ? 64.058 18.032 -105.949 1.00 92.06 280 LEU A CA 1
ATOM 2283 C C . LEU A 1 280 ? 65.342 17.193 -105.982 1.00 92.06 280 LEU A C 1
ATOM 2285 O O . LEU A 1 280 ? 66.315 17.582 -106.626 1.00 92.06 280 LEU A O 1
ATOM 2289 N N . MET A 1 281 ? 65.376 16.065 -105.269 1.00 91.75 281 MET A N 1
ATOM 2290 C CA . MET A 1 281 ? 66.501 15.131 -105.319 1.00 91.75 281 MET A CA 1
ATOM 2291 C C . MET A 1 281 ? 66.621 14.468 -106.694 1.00 91.75 281 MET A C 1
ATOM 2293 O O . MET A 1 281 ? 67.729 14.408 -107.220 1.00 91.75 281 MET A O 1
ATOM 2297 N N . GLU A 1 282 ? 65.506 14.045 -107.295 1.00 91.31 282 GLU A N 1
ATOM 2298 C CA . GLU A 1 282 ? 65.469 13.524 -108.668 1.00 91.31 282 GLU A CA 1
ATOM 2299 C C . GLU A 1 282 ? 65.957 14.577 -109.679 1.00 91.31 282 GLU A C 1
ATOM 2301 O O . GLU A 1 282 ? 66.863 14.298 -110.463 1.00 91.31 282 GLU A O 1
ATOM 2306 N N . GLU A 1 283 ? 65.450 15.814 -109.604 1.00 89.81 283 GLU A N 1
ATOM 2307 C CA . GLU A 1 283 ? 65.900 16.929 -110.456 1.00 89.81 283 GLU A CA 1
ATOM 2308 C C . GLU A 1 283 ? 67.404 17.195 -110.288 1.00 89.81 283 GLU A C 1
ATOM 2310 O O . GLU A 1 283 ? 68.143 17.338 -111.263 1.00 89.81 283 GLU A O 1
ATOM 2315 N N . LYS A 1 284 ? 67.897 17.213 -109.044 1.00 91.50 284 LYS A N 1
ATOM 2316 C CA . LYS A 1 284 ? 69.329 17.358 -108.757 1.00 91.50 284 LYS A CA 1
ATOM 2317 C C . LYS A 1 284 ? 70.146 16.238 -109.409 1.00 91.50 284 LYS A C 1
ATOM 2319 O O . LYS A 1 284 ? 71.215 16.518 -109.950 1.00 91.50 284 LYS A O 1
ATOM 2324 N N . GLU A 1 285 ? 69.694 14.986 -109.340 1.00 91.94 285 GLU A N 1
ATOM 2325 C CA . GLU A 1 285 ? 70.373 13.852 -109.977 1.00 91.94 285 GLU A CA 1
ATOM 2326 C C . GLU A 1 285 ? 70.388 13.967 -111.507 1.00 91.94 285 GLU A C 1
ATOM 2328 O O . GLU A 1 285 ? 71.414 13.677 -112.126 1.00 91.94 285 GLU A O 1
ATOM 2333 N N . GLU A 1 286 ? 69.299 14.430 -112.126 1.00 90.75 286 GLU A N 1
ATOM 2334 C CA . GLU A 1 286 ? 69.254 14.718 -113.566 1.00 90.75 286 GLU A CA 1
ATOM 2335 C C . GLU A 1 286 ? 70.237 15.823 -113.960 1.00 90.75 286 GLU A C 1
ATOM 2337 O O . GLU A 1 286 ? 71.005 15.655 -114.910 1.00 90.75 286 GLU A O 1
ATOM 2342 N N . VAL A 1 287 ? 70.279 16.921 -113.201 1.00 91.31 287 VAL A N 1
ATOM 2343 C CA . VAL A 1 287 ? 71.226 18.019 -113.437 1.00 91.31 287 VAL A CA 1
ATOM 2344 C C . VAL A 1 287 ? 72.671 17.542 -113.288 1.00 91.31 287 VAL A C 1
ATOM 2346 O O . VAL A 1 287 ? 73.511 17.906 -114.109 1.00 91.31 287 VAL A O 1
ATOM 2349 N N . ILE A 1 288 ? 72.985 16.706 -112.290 1.00 90.56 288 ILE A N 1
ATOM 2350 C CA . ILE A 1 288 ? 74.325 16.112 -112.144 1.00 90.56 288 ILE A CA 1
ATOM 2351 C C . ILE A 1 288 ? 74.681 15.284 -113.384 1.00 90.56 288 ILE A C 1
ATOM 2353 O O . ILE A 1 288 ? 75.756 15.490 -113.947 1.00 90.56 288 ILE A O 1
ATOM 2357 N N . LYS A 1 289 ? 73.778 14.415 -113.857 1.00 91.50 289 LYS A N 1
ATOM 2358 C CA . LYS A 1 289 ? 73.993 13.615 -115.077 1.00 91.50 289 LYS A CA 1
ATOM 2359 C C . LYS A 1 289 ? 74.201 14.487 -116.319 1.00 91.50 289 LYS A C 1
ATOM 2361 O O . LYS A 1 289 ? 75.078 14.185 -117.131 1.00 91.50 289 LYS A O 1
ATOM 2366 N N . ASP A 1 290 ? 73.429 15.563 -116.481 1.00 91.00 290 ASP A N 1
ATOM 2367 C CA . ASP A 1 290 ? 73.580 16.504 -117.603 1.00 91.00 290 ASP A CA 1
ATOM 2368 C C . ASP A 1 290 ? 74.921 17.253 -117.531 1.00 91.00 290 ASP A C 1
ATOM 2370 O O . ASP A 1 290 ? 75.637 17.365 -118.529 1.00 91.00 290 ASP A O 1
ATOM 2374 N N . VAL A 1 291 ? 75.317 17.705 -116.337 1.00 90.94 291 VAL A N 1
ATOM 2375 C CA . VAL A 1 291 ? 76.621 18.341 -116.103 1.00 90.94 291 VAL A CA 1
ATOM 2376 C C . VAL A 1 291 ? 77.765 17.376 -116.408 1.00 90.94 291 VAL A C 1
ATOM 2378 O O . VAL A 1 291 ? 78.701 17.761 -117.104 1.00 90.94 291 VAL A O 1
ATOM 2381 N N . GLU A 1 292 ? 77.702 16.129 -115.940 1.00 89.31 292 GLU A N 1
ATOM 2382 C CA . GLU A 1 292 ? 78.706 15.098 -116.233 1.00 89.31 292 GLU A CA 1
ATOM 2383 C C . GLU A 1 292 ? 78.791 14.795 -117.736 1.00 89.31 292 GLU A C 1
ATOM 2385 O O . GLU A 1 292 ? 79.891 14.744 -118.291 1.00 89.31 292 GLU A O 1
ATOM 2390 N N . SER A 1 293 ? 77.647 14.697 -118.419 1.00 89.19 293 SER A N 1
ATOM 2391 C CA . SER A 1 293 ? 77.572 14.490 -119.872 1.00 89.19 293 SER A CA 1
ATOM 2392 C C . SER A 1 293 ? 78.196 15.653 -120.650 1.00 89.19 293 SER A C 1
ATOM 2394 O O . SER A 1 293 ? 79.007 15.441 -121.555 1.00 89.19 293 SER A O 1
ATOM 2396 N N . LYS A 1 294 ? 77.882 16.900 -120.271 1.00 89.75 294 LYS A N 1
ATOM 2397 C CA . LYS A 1 294 ? 78.498 18.108 -120.848 1.00 89.75 294 LYS A CA 1
ATOM 2398 C C . LYS A 1 294 ? 79.995 18.175 -120.571 1.00 89.75 294 LYS A C 1
ATOM 2400 O O . LYS A 1 294 ? 80.753 18.563 -121.456 1.00 89.75 294 LYS A O 1
ATOM 2405 N N . ARG A 1 295 ? 80.435 17.778 -119.374 1.00 89.19 295 ARG A N 1
ATOM 2406 C CA . ARG A 1 295 ? 81.854 17.735 -118.998 1.00 89.19 295 ARG A CA 1
ATOM 2407 C C . ARG A 1 295 ? 82.623 16.723 -119.847 1.00 89.19 295 ARG A C 1
ATOM 2409 O O . ARG A 1 295 ? 83.687 17.060 -120.355 1.00 89.19 295 ARG A O 1
ATOM 2416 N N . ALA A 1 296 ? 82.058 15.536 -120.069 1.00 88.38 296 ALA A N 1
ATOM 2417 C CA . ALA A 1 296 ? 82.629 14.526 -120.958 1.00 88.38 296 ALA A CA 1
ATOM 2418 C C . ALA A 1 296 ? 82.705 15.014 -122.417 1.00 88.38 296 ALA A C 1
ATOM 2420 O O . ALA A 1 296 ? 83.732 14.843 -123.073 1.00 88.38 296 ALA A O 1
ATOM 2421 N N . LEU A 1 297 ? 81.653 15.672 -122.920 1.00 90.81 297 LEU A N 1
ATOM 2422 C CA . LEU A 1 297 ? 81.645 16.259 -124.265 1.00 90.81 297 LEU A CA 1
ATOM 2423 C C . LEU A 1 297 ? 82.714 17.350 -124.424 1.00 90.81 297 LEU A C 1
ATOM 2425 O O . LEU A 1 297 ? 83.404 17.397 -125.442 1.00 90.81 297 LEU A O 1
ATOM 2429 N N . LEU A 1 298 ? 82.860 18.213 -123.418 1.00 89.19 298 LEU A N 1
ATOM 2430 C CA . LEU A 1 298 ? 83.882 19.254 -123.395 1.00 89.19 298 LEU A CA 1
ATOM 2431 C C . LEU A 1 298 ? 85.288 18.646 -123.418 1.00 89.19 298 LEU A C 1
ATOM 2433 O O . LEU A 1 298 ? 86.110 19.069 -124.221 1.00 89.19 298 LEU A O 1
ATOM 2437 N N . GLU A 1 299 ? 85.535 17.593 -122.639 1.00 87.81 299 GLU A N 1
ATOM 2438 C CA . GLU A 1 299 ? 86.818 16.882 -122.639 1.00 87.81 299 GLU A CA 1
ATOM 2439 C C . GLU A 1 299 ? 87.133 16.253 -124.013 1.00 87.81 299 GLU A C 1
ATOM 2441 O O . GLU A 1 299 ? 88.274 16.271 -124.473 1.00 87.81 299 GLU A O 1
ATOM 2446 N N . VAL A 1 300 ? 86.128 15.723 -124.724 1.00 88.81 300 VAL A N 1
ATOM 2447 C CA . VAL A 1 300 ? 86.292 15.260 -126.117 1.00 88.81 300 VAL A CA 1
ATOM 2448 C C . VAL A 1 300 ? 86.670 16.420 -127.039 1.00 88.81 300 VAL A C 1
ATOM 2450 O O . VAL A 1 300 ? 87.619 16.294 -127.812 1.00 88.81 300 VAL A O 1
ATOM 2453 N N . LYS A 1 301 ? 85.983 17.563 -126.932 1.00 87.25 301 LYS A N 1
ATOM 2454 C CA . LYS A 1 301 ? 86.267 18.751 -127.750 1.00 87.25 301 LYS A CA 1
ATOM 2455 C C . LYS A 1 301 ? 87.641 19.349 -127.467 1.00 87.25 301 LYS A C 1
ATOM 2457 O O . LYS A 1 301 ? 88.322 19.753 -128.402 1.00 87.25 301 LYS A O 1
ATOM 2462 N N . GLU A 1 302 ? 88.082 19.359 -126.215 1.00 86.31 302 GLU A N 1
ATOM 2463 C CA . GLU A 1 302 ? 89.437 19.770 -125.849 1.00 86.31 302 GLU A CA 1
ATOM 2464 C C . GLU A 1 302 ? 90.489 18.824 -126.437 1.00 86.31 302 GLU A C 1
ATOM 2466 O O . GLU A 1 302 ? 91.500 19.287 -126.965 1.00 86.31 302 GLU A O 1
ATOM 2471 N N . ARG A 1 303 ? 90.258 17.501 -126.420 1.00 85.62 303 ARG A N 1
ATOM 2472 C CA . ARG A 1 303 ? 91.151 16.536 -127.090 1.00 85.62 303 ARG A CA 1
ATOM 2473 C C . ARG A 1 303 ? 91.211 16.768 -128.600 1.00 85.62 303 ARG A C 1
ATOM 2475 O O . ARG A 1 303 ? 92.311 16.778 -129.146 1.00 85.62 303 ARG A O 1
ATOM 2482 N N . GLU A 1 304 ? 90.071 16.977 -129.258 1.00 85.50 304 GLU A N 1
ATOM 2483 C CA . GLU A 1 304 ? 90.007 17.320 -130.688 1.00 85.50 304 GLU A CA 1
ATOM 2484 C C . GLU A 1 304 ? 90.756 18.625 -130.984 1.00 85.50 304 GLU A C 1
ATOM 2486 O O . GLU A 1 304 ? 91.589 18.672 -131.886 1.00 85.50 304 GLU A O 1
ATOM 2491 N N . TYR A 1 305 ? 90.516 19.676 -130.198 1.00 84.81 305 TYR A N 1
ATOM 2492 C CA . TYR A 1 305 ? 91.187 20.965 -130.351 1.00 84.81 305 TYR A CA 1
ATOM 2493 C C . TYR A 1 305 ? 92.706 20.833 -130.183 1.00 84.81 305 TYR A C 1
ATOM 2495 O O . TYR A 1 305 ? 93.470 21.326 -131.011 1.00 84.81 305 TYR A O 1
ATOM 2503 N N . ASN A 1 306 ? 93.157 20.085 -129.174 1.00 83.50 306 ASN A N 1
ATOM 2504 C CA . ASN A 1 306 ? 94.573 19.790 -128.961 1.00 83.50 306 ASN A CA 1
ATOM 2505 C C . ASN A 1 306 ? 95.184 18.965 -130.108 1.00 83.50 306 ASN A C 1
ATOM 2507 O O . ASN A 1 306 ? 96.340 19.181 -130.470 1.00 83.50 306 ASN A O 1
ATOM 2511 N N . GLN A 1 307 ? 94.435 18.026 -130.697 1.00 84.38 307 GLN A N 1
ATOM 2512 C CA . GLN A 1 307 ? 94.871 17.297 -131.894 1.00 84.38 307 GLN A CA 1
ATOM 2513 C C . GLN A 1 307 ? 95.015 18.229 -133.099 1.00 84.38 307 GLN A C 1
ATOM 2515 O O . GLN A 1 307 ? 96.028 18.154 -133.792 1.00 84.38 307 GLN A O 1
ATOM 2520 N N . LEU A 1 308 ? 94.049 19.128 -133.324 1.00 84.81 308 LEU A N 1
ATOM 2521 C CA . LEU A 1 308 ? 94.143 20.142 -134.374 1.00 84.81 308 LEU A CA 1
ATOM 2522 C C . LEU A 1 308 ? 95.351 21.059 -134.167 1.00 84.81 308 LEU A C 1
ATOM 2524 O O . LEU A 1 308 ? 96.057 21.319 -135.135 1.00 84.81 308 LEU A O 1
ATOM 2528 N N . ILE A 1 309 ? 95.625 21.504 -132.933 1.00 85.25 309 ILE A N 1
ATOM 2529 C CA . ILE A 1 309 ? 96.817 22.309 -132.620 1.00 85.25 309 ILE A CA 1
ATOM 2530 C C . ILE A 1 309 ? 98.089 21.564 -133.020 1.00 85.25 309 ILE A C 1
ATOM 2532 O O . ILE A 1 309 ? 98.900 22.122 -133.752 1.00 85.25 309 ILE A O 1
ATOM 2536 N N . LYS A 1 310 ? 98.242 20.299 -132.609 1.00 83.81 310 LYS A N 1
ATOM 2537 C CA . LYS A 1 310 ? 99.415 19.493 -132.984 1.00 83.81 310 LYS A CA 1
ATOM 2538 C C . LYS A 1 310 ? 99.554 19.353 -134.498 1.00 83.81 310 LYS A C 1
ATOM 2540 O O . LYS A 1 310 ? 100.660 19.442 -135.017 1.00 83.81 310 LYS A O 1
ATOM 2545 N N . LEU A 1 311 ? 98.446 19.148 -135.214 1.00 82.25 311 LEU A N 1
ATOM 2546 C CA . LEU A 1 311 ? 98.450 19.076 -136.677 1.00 82.25 311 LEU A CA 1
ATOM 2547 C C . LEU A 1 311 ? 98.903 20.404 -137.301 1.00 82.25 311 LEU A C 1
ATOM 2549 O O . LEU A 1 311 ? 99.670 20.413 -138.261 1.00 82.25 311 LEU A O 1
ATOM 2553 N N . LEU A 1 312 ? 98.443 21.523 -136.740 1.00 78.00 312 LEU A N 1
ATOM 2554 C CA . LEU A 1 312 ? 98.776 22.875 -137.180 1.00 78.00 312 LEU A CA 1
ATOM 2555 C C . LEU A 1 312 ? 100.260 23.182 -136.935 1.00 78.00 312 LEU A C 1
ATOM 2557 O O . LEU A 1 312 ? 100.922 23.700 -137.829 1.00 78.00 312 LEU A O 1
ATOM 2561 N N . GLU A 1 313 ? 100.808 22.798 -135.781 1.00 81.38 313 GLU A N 1
ATOM 2562 C CA . GLU A 1 313 ? 102.245 22.890 -135.482 1.00 81.38 313 GLU A CA 1
ATOM 2563 C C . GLU A 1 313 ? 103.080 22.072 -136.473 1.00 81.38 313 GLU A C 1
ATOM 2565 O O . GLU A 1 313 ? 104.020 22.606 -137.058 1.00 81.38 313 GLU A O 1
ATOM 2570 N N . LEU A 1 314 ? 102.681 20.828 -136.750 1.00 76.56 314 LEU A N 1
ATOM 2571 C CA . LEU A 1 314 ? 103.357 19.946 -137.707 1.00 76.56 314 LEU A CA 1
ATOM 2572 C C . LEU A 1 314 ? 103.305 20.519 -139.134 1.00 76.56 314 LEU A C 1
ATOM 2574 O O . LEU A 1 314 ? 104.305 20.522 -139.848 1.00 76.56 314 LEU A O 1
ATOM 2578 N N . THR A 1 315 ? 102.166 21.097 -139.529 1.00 71.38 315 THR A N 1
ATOM 2579 C CA . THR A 1 315 ? 102.010 21.788 -140.821 1.00 71.38 315 THR A CA 1
ATOM 2580 C C . THR A 1 315 ? 102.936 23.002 -140.901 1.00 71.38 315 THR A C 1
ATOM 2582 O O . THR A 1 315 ? 103.646 23.189 -141.888 1.00 71.38 315 THR A O 1
ATOM 2585 N N . ARG A 1 316 ? 103.012 23.791 -139.827 1.00 77.81 316 ARG A N 1
ATOM 2586 C CA . ARG A 1 316 ? 103.896 24.957 -139.736 1.00 77.81 316 ARG A CA 1
ATOM 2587 C C . ARG A 1 316 ? 105.376 24.562 -139.789 1.00 77.81 316 ARG A C 1
ATOM 2589 O O . ARG A 1 316 ? 106.174 25.275 -140.390 1.00 77.81 316 ARG A O 1
ATOM 2596 N N . GLU A 1 317 ? 105.739 23.414 -139.222 1.00 71.06 317 GLU A N 1
ATOM 2597 C CA . GLU A 1 317 ? 107.092 22.851 -139.270 1.00 71.06 317 GLU A CA 1
ATOM 2598 C C . GLU A 1 317 ? 107.443 22.321 -140.676 1.00 71.06 317 GLU A C 1
ATOM 2600 O O . GLU A 1 317 ? 108.551 22.555 -141.168 1.00 71.06 317 GLU A O 1
ATOM 2605 N N . THR A 1 318 ? 106.483 21.720 -141.396 1.00 70.12 318 THR A N 1
ATOM 2606 C CA . THR A 1 318 ? 106.661 21.364 -142.819 1.00 70.12 318 THR A CA 1
ATOM 2607 C C . THR A 1 318 ? 106.776 22.592 -143.726 1.00 70.12 318 THR A C 1
ATOM 2609 O O . THR A 1 318 ? 107.615 22.617 -144.628 1.00 70.12 318 THR A O 1
ATOM 2612 N N . GLU A 1 319 ? 106.007 23.652 -143.467 1.00 67.62 319 GLU A N 1
ATOM 2613 C CA . GLU A 1 319 ? 106.113 24.916 -144.200 1.00 67.62 319 GLU A CA 1
ATOM 2614 C C . GLU A 1 319 ? 107.447 25.617 -143.932 1.00 67.62 319 GLU A C 1
ATOM 2616 O O . GLU A 1 319 ? 108.091 26.070 -144.882 1.00 67.62 319 GLU A O 1
ATOM 2621 N N . ALA A 1 320 ? 107.906 25.650 -142.677 1.00 69.25 320 ALA A N 1
ATOM 2622 C CA . ALA A 1 320 ? 109.224 26.163 -142.311 1.00 69.25 320 ALA A CA 1
ATOM 2623 C C . ALA A 1 320 ? 110.350 25.360 -142.984 1.00 69.25 320 ALA A C 1
ATOM 2625 O O . ALA A 1 320 ? 111.287 25.946 -143.529 1.00 69.25 320 ALA A O 1
ATOM 2626 N N . SER A 1 321 ? 110.218 24.033 -143.048 1.00 62.00 321 SER A N 1
ATOM 2627 C CA . SER A 1 321 ? 111.145 23.166 -143.784 1.00 62.00 321 SER A CA 1
ATOM 2628 C C . SER A 1 321 ? 111.158 23.505 -145.286 1.00 62.00 321 SER A C 1
ATOM 2630 O O . SER A 1 321 ? 112.228 23.702 -145.859 1.00 62.00 321 SER A O 1
ATOM 2632 N N . SER A 1 322 ? 109.989 23.721 -145.907 1.00 60.34 322 SER A N 1
ATOM 2633 C CA . SER A 1 322 ? 109.871 24.118 -147.326 1.00 60.34 322 SER A CA 1
ATOM 2634 C C . SER A 1 322 ? 110.402 25.529 -147.638 1.00 60.34 322 SER A C 1
ATOM 2636 O O . SER A 1 322 ? 110.800 25.823 -148.769 1.00 60.34 322 SER A O 1
ATOM 2638 N N . LEU A 1 323 ? 110.370 26.441 -146.659 1.00 61.41 323 LEU A N 1
ATOM 2639 C CA . LEU A 1 323 ? 110.928 27.791 -146.774 1.00 61.41 323 LEU A CA 1
ATOM 2640 C C . LEU A 1 323 ? 112.449 27.774 -146.610 1.00 61.41 323 LEU A C 1
ATOM 2642 O O . LEU A 1 323 ? 113.140 28.514 -147.306 1.00 61.41 323 LEU A O 1
ATOM 2646 N N . THR A 1 324 ? 112.970 26.884 -145.766 1.00 60.44 324 THR A N 1
ATOM 2647 C CA . THR A 1 324 ? 114.416 26.674 -145.611 1.00 60.44 324 THR A CA 1
ATOM 2648 C C . THR A 1 324 ? 115.019 26.070 -146.888 1.00 60.44 324 THR A C 1
ATOM 2650 O O . THR A 1 324 ? 116.071 26.513 -147.343 1.00 60.44 324 THR A O 1
ATOM 2653 N N . GLU A 1 325 ? 114.301 25.159 -147.553 1.00 56.06 325 GLU A N 1
ATOM 2654 C CA . GLU A 1 325 ? 114.679 24.611 -148.870 1.00 56.06 325 GLU A CA 1
ATOM 2655 C C . GLU A 1 325 ? 114.647 25.666 -150.001 1.00 56.06 325 GLU A C 1
ATOM 2657 O O . GLU A 1 325 ? 115.485 25.658 -150.909 1.00 56.06 325 GLU A O 1
ATOM 2662 N N . ARG A 1 326 ? 113.723 26.637 -149.928 1.00 57.81 326 ARG A N 1
ATOM 2663 C CA . ARG A 1 326 ? 113.650 27.779 -150.863 1.00 57.81 326 ARG A CA 1
ATOM 2664 C C . ARG A 1 326 ? 114.721 28.847 -150.618 1.00 57.81 326 ARG A C 1
ATOM 2666 O O . ARG A 1 326 ? 115.196 29.453 -151.574 1.00 57.81 326 ARG A O 1
ATOM 2673 N N . LEU A 1 327 ? 115.137 29.061 -149.370 1.00 58.31 327 LEU A N 1
ATOM 2674 C CA . LEU A 1 327 ? 116.255 29.953 -149.034 1.00 58.31 327 LEU A CA 1
ATOM 2675 C C . LEU A 1 327 ? 117.602 29.365 -149.482 1.00 58.31 327 LEU A C 1
ATOM 2677 O O . LEU A 1 327 ? 118.423 30.091 -150.035 1.00 58.31 327 LEU A O 1
ATOM 2681 N N . ALA A 1 328 ? 117.785 28.045 -149.378 1.00 55.66 328 ALA A N 1
ATOM 2682 C CA . ALA A 1 328 ? 118.985 27.369 -149.881 1.00 55.66 328 ALA A CA 1
ATOM 2683 C C . ALA A 1 328 ? 119.118 27.403 -151.420 1.00 55.66 328 ALA A C 1
ATOM 2685 O O . ALA A 1 328 ? 120.225 27.324 -151.948 1.00 55.66 328 ALA A O 1
ATOM 2686 N N . THR A 1 329 ? 118.010 27.550 -152.155 1.00 55.03 329 THR A N 1
ATOM 2687 C CA . THR A 1 329 ? 118.015 27.655 -153.626 1.00 55.03 329 THR A CA 1
ATO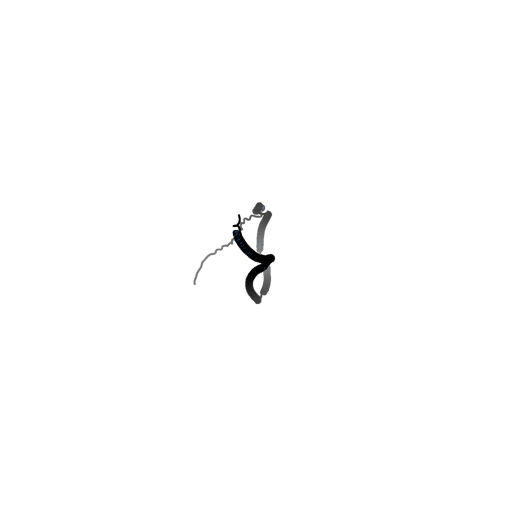M 2688 C C . THR A 1 329 ? 118.138 29.095 -154.142 1.00 55.03 329 THR A C 1
ATOM 2690 O O . THR A 1 329 ? 118.609 29.289 -155.263 1.00 55.03 329 THR A O 1
ATOM 2693 N N . PHE A 1 330 ? 117.811 30.112 -153.334 1.00 52.84 330 PHE A N 1
ATOM 2694 C CA . PHE A 1 330 ? 117.992 31.524 -153.706 1.00 52.84 330 PHE A CA 1
ATOM 2695 C C . PHE A 1 330 ? 119.446 32.019 -153.569 1.00 52.84 330 PHE A C 1
ATOM 2697 O O . PHE A 1 330 ? 119.875 32.851 -154.370 1.00 52.84 330 PHE A O 1
ATOM 2704 N N . ASP A 1 331 ? 120.239 31.455 -152.650 1.00 51.66 331 ASP A N 1
ATOM 2705 C CA . ASP A 1 331 ? 121.647 31.846 -152.448 1.00 51.66 331 ASP A CA 1
ATOM 2706 C C . ASP A 1 331 ? 122.605 31.407 -153.583 1.00 51.66 331 ASP A C 1
ATOM 2708 O O . ASP A 1 331 ? 123.728 31.900 -153.670 1.00 51.66 331 ASP A O 1
ATOM 2712 N N . CYS A 1 332 ? 122.176 30.552 -154.524 1.00 52.78 332 CYS A N 1
ATOM 2713 C CA . CYS A 1 332 ? 123.004 30.133 -155.669 1.00 52.78 332 CYS A CA 1
ATOM 2714 C C . CYS A 1 332 ? 122.825 30.965 -156.960 1.00 52.78 332 CYS A C 1
ATOM 2716 O O . CYS A 1 332 ? 123.574 30.745 -157.910 1.00 52.78 332 CYS A O 1
ATOM 2718 N N . VAL A 1 333 ? 121.880 31.918 -157.044 1.00 55.38 333 VAL A N 1
ATOM 2719 C CA . VAL A 1 333 ? 121.527 32.574 -158.332 1.00 55.38 333 VAL A CA 1
ATOM 2720 C C . VAL A 1 333 ? 121.986 34.041 -158.464 1.00 55.38 333 VAL A C 1
ATOM 2722 O O . VAL A 1 333 ? 122.084 34.540 -159.582 1.00 55.38 333 VAL A O 1
ATOM 2725 N N . LEU A 1 334 ? 122.371 34.742 -157.388 1.00 48.38 334 LEU A N 1
ATOM 2726 C CA . LEU A 1 334 ? 122.711 36.183 -157.454 1.00 48.38 334 LEU A CA 1
ATOM 2727 C C . LEU A 1 334 ? 124.216 36.538 -157.479 1.00 48.38 334 LEU A C 1
ATOM 2729 O O . LEU A 1 334 ? 124.562 37.712 -157.395 1.00 48.38 334 LEU A O 1
ATOM 2733 N N . SER A 1 335 ? 125.125 35.577 -157.696 1.00 49.47 335 SER A N 1
ATOM 2734 C CA . SER A 1 335 ? 126.574 35.843 -157.873 1.00 49.47 335 SER A CA 1
ATOM 2735 C C . SER A 1 335 ? 127.015 36.016 -159.345 1.00 49.47 335 SER A C 1
ATOM 2737 O O . SER A 1 335 ? 128.160 35.755 -159.706 1.00 49.47 335 SER A O 1
ATOM 2739 N N . SER A 1 336 ? 126.127 36.4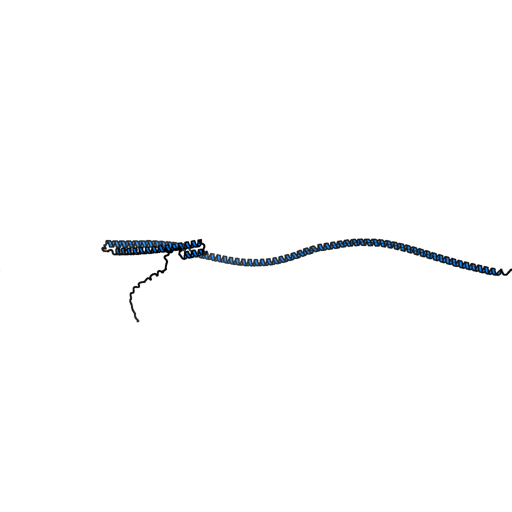27 -160.262 1.00 43.75 336 SER A N 1
ATOM 2740 C CA . SER A 1 336 ? 126.480 36.610 -161.685 1.00 43.75 336 SER A CA 1
ATOM 2741 C C . SER A 1 336 ? 125.606 37.642 -162.410 1.00 43.75 336 SER A C 1
ATOM 2743 O O . SER A 1 336 ? 124.722 37.256 -163.172 1.00 43.75 336 SER A O 1
ATOM 2745 N N . LYS A 1 337 ? 125.869 38.942 -162.203 1.00 47.34 337 LYS A N 1
ATOM 2746 C CA . LYS A 1 337 ? 125.907 40.006 -163.239 1.00 47.34 337 LYS A CA 1
ATOM 2747 C C . LYS A 1 337 ? 125.996 41.401 -162.598 1.00 47.34 337 LYS A C 1
ATOM 2749 O O . LYS A 1 337 ? 125.160 41.755 -161.778 1.00 47.34 337 LYS A O 1
ATOM 2754 N N . THR A 1 338 ? 127.078 42.079 -162.983 1.00 42.53 338 THR A N 1
ATOM 2755 C CA . THR A 1 338 ? 127.261 43.507 -163.307 1.00 42.53 338 THR A CA 1
ATOM 2756 C C . THR A 1 338 ? 126.212 44.525 -162.885 1.00 42.53 338 THR A C 1
ATOM 2758 O O . THR A 1 338 ? 125.039 44.364 -163.287 1.00 42.53 338 THR A O 1
#

Sequence (338 aa):
MEDSNTDTEKEEEDEEKTDIPPATMPTIHIQDERFVVLSETPAFICLNELYAKGKIPGTRMAELKAKYALLHDTVVSTQTSELQLLQDAKIFAEQIEQQQVHMQRAEDFPTAFATNVTKMREQLLKYQNEYRALQERESHNAYRLNSLTEEKSLLLKEFDKIPKPGELEKKMRALKENTEELRKETMQKKLEIKNLREDLASKQKQLLKEQKELEKLMEYQVVLKDEVVHHQAIPVQIGKEIEKMTRKKVEMEKKNIALEGEVRLLNESLKKVETKGNALMEEKEEVIKDVESKRALLEVKEREYNQLIKLLELTRETEASSLTERLATFDCVLSSKT